Protein AF-A0A7S2JUV1-F1 (afdb_monomer_lite)

Radius of gyration: 41.67 Å; chains: 1; bounding box: 90×85×123 Å

Sequence (237 aa):
MTKPSSMDVDGTDSSMECPTTTFDSLPYIDYQDADYEAYALSLIEQEMNSSMSEPPKTTTAAKSHEGLLTALKSDDSLLVNAPLLRSRYMELAKLKRAGKEVPPHKPRISVPIVEPSSSDDREAWSVALAAAKAQLEGQRSRLLNLEVQQSLDADHWKSYNQGLDGNLGVLRDDLKEQRMVVDRINARRKDAQEAAVPKLQNLTRKYDALIDKRHRIASATRALEREVKRLRTTKSD

Secondary structure (DSSP, 8-state):
--------------------------TTTS---HHHHHHHHHHHHHHHHHHTTS-----GGGTT-TTGGGGG--HHHHTTT-HHHHHHHHHHHHHHHTTPPPPP---TT-------S-TT-HHHHHHHHHHHHHHHHHHHHHHHHHHHHHHHHHHHHHHHHHHHHHHHHHHHHHHHHHHHHHHHHHHHHHHHHHHHHHHHHHHHHHHHHHHHHHHHHHHHHHHHHHHHHHHHHHT--

Foldseek 3Di:
DDDDDDDPPPPPPPPPPPPPPDDDDQVLPDDDDPVVVVVVVVVVVVVCVVCVVDDPPPDVVVVVPVVVCVVVPPPLNVCPVPVPVNVVVVVVVVCVVVVHDDPPPDPPDPLDQQDQPDPPDPVSVVVNVVSVVVVVVVVVVVVVVVVVCVVPVVVVVVVVVVVVVVVVVVVVVVVVVVVVVVVVVVVVSNVVSVVCVVVVVVVVVVVVVVVVVVVVVVVVVVVVVVVVVVVVVVVVD

InterPro domains:
  IPR008409 Pre-mRNA-splicing factor SPF27 [PF05700] (22-235)
  IPR008409 Pre-mRNA-splicing factor SPF27 [PTHR13296] (22-234)

pLDDT: mean 79.54, std 19.0, range [32.12, 97.94]

Organism: NCBI:txid163516

Structure (mmCIF, N/CA/C/O backbone):
data_AF-A0A7S2JUV1-F1
#
_entry.id   AF-A0A7S2JUV1-F1
#
loop_
_atom_site.group_PDB
_atom_site.id
_atom_site.type_symbol
_atom_site.label_atom_id
_atom_site.label_alt_id
_atom_site.label_comp_id
_atom_site.label_asym_id
_atom_site.label_entity_id
_atom_site.label_seq_id
_atom_site.pdbx_PDB_ins_code
_atom_site.Cartn_x
_atom_site.Cartn_y
_atom_site.Cartn_z
_atom_site.occupancy
_atom_site.B_iso_or_equiv
_atom_site.auth_seq_id
_atom_site.auth_comp_id
_atom_site.auth_asym_id
_atom_site.auth_atom_id
_atom_site.pdbx_PDB_model_num
ATOM 1 N N . MET A 1 1 ? -6.617 -67.403 22.320 1.00 37.25 1 MET A N 1
ATOM 2 C CA . MET A 1 1 ? -5.176 -67.069 22.360 1.00 37.25 1 MET A CA 1
ATOM 3 C C . MET A 1 1 ? -4.922 -66.171 21.155 1.00 37.25 1 MET A C 1
ATOM 5 O O . MET A 1 1 ? -5.210 -66.619 20.063 1.00 37.25 1 MET A O 1
ATOM 9 N N . THR A 1 2 ? -4.551 -64.896 21.228 1.00 41.16 2 THR A N 1
ATOM 10 C CA . THR A 1 2 ? -4.080 -64.056 22.336 1.00 41.16 2 THR A CA 1
ATOM 11 C C . THR A 1 2 ? -4.207 -62.602 21.847 1.00 41.16 2 THR A C 1
ATOM 13 O O . THR A 1 2 ? -3.805 -62.307 20.725 1.00 41.16 2 THR A O 1
ATOM 16 N N . LYS A 1 3 ? -4.784 -61.705 22.657 1.00 48.16 3 LYS A N 1
ATOM 17 C CA . LYS A 1 3 ? -4.629 -60.245 22.500 1.00 48.16 3 LYS A CA 1
ATOM 18 C C . LYS A 1 3 ? -3.146 -59.872 22.666 1.00 48.16 3 LYS A C 1
ATOM 20 O O . LYS A 1 3 ? -2.496 -60.471 23.520 1.00 48.16 3 LYS A O 1
ATOM 25 N N . PRO A 1 4 ? -2.673 -58.803 22.017 1.00 42.75 4 PRO A N 1
ATOM 26 C CA . PRO A 1 4 ? -1.677 -57.911 22.606 1.00 42.75 4 PRO A CA 1
ATOM 27 C C . PRO A 1 4 ? -2.349 -56.544 22.824 1.00 42.75 4 PRO A C 1
ATOM 29 O O . PRO A 1 4 ? -2.835 -55.924 21.888 1.00 42.75 4 PRO A O 1
ATOM 32 N N . SER A 1 5 ? -2.730 -56.216 24.055 1.00 37.38 5 SER A N 1
ATOM 33 C CA . SER A 1 5 ? -1.907 -55.653 25.137 1.00 37.38 5 SER A CA 1
ATOM 34 C C . SER A 1 5 ? -1.782 -54.140 25.004 1.00 37.38 5 SER A C 1
ATOM 36 O O . SER A 1 5 ? -1.106 -53.631 24.117 1.00 37.38 5 SER A O 1
ATOM 38 N N . SER A 1 6 ? -2.466 -53.479 25.938 1.00 41.84 6 SER A N 1
ATOM 39 C CA . SER A 1 6 ? -2.343 -52.072 26.299 1.00 41.84 6 SER A CA 1
ATOM 40 C C . SER A 1 6 ? -0.876 -51.696 26.469 1.00 41.84 6 SER A C 1
ATOM 42 O O . SER A 1 6 ? -0.146 -52.384 27.186 1.00 41.84 6 SER A O 1
ATOM 44 N N . MET A 1 7 ? -0.466 -50.603 25.841 1.00 35.69 7 MET A N 1
ATOM 45 C CA . MET A 1 7 ? 0.592 -49.750 26.361 1.00 35.69 7 MET A CA 1
ATOM 46 C C . MET A 1 7 ? 0.012 -48.346 26.377 1.00 35.69 7 MET A C 1
ATOM 48 O O . MET A 1 7 ? 0.045 -47.617 25.388 1.00 35.69 7 MET A O 1
ATOM 52 N N . ASP A 1 8 ? -0.596 -48.041 27.516 1.00 38.44 8 ASP A N 1
ATOM 53 C CA . ASP A 1 8 ? -0.852 -46.693 27.980 1.00 38.44 8 ASP A CA 1
ATOM 54 C C . ASP A 1 8 ? 0.478 -45.933 27.957 1.00 38.44 8 ASP A C 1
ATOM 56 O O . ASP A 1 8 ? 1.367 -46.173 28.774 1.00 38.44 8 ASP A O 1
ATOM 60 N N . VAL A 1 9 ? 0.639 -45.046 26.977 1.00 39.75 9 VAL A N 1
ATOM 61 C CA . VAL A 1 9 ? 1.644 -43.986 27.036 1.00 39.75 9 VAL A CA 1
ATOM 62 C C . VAL A 1 9 ? 0.915 -42.771 27.582 1.00 39.75 9 VAL A C 1
ATOM 64 O O . VAL A 1 9 ? 0.556 -41.849 26.855 1.00 39.75 9 VAL A O 1
ATOM 67 N N . ASP A 1 10 ? 0.652 -42.827 28.886 1.00 35.66 10 ASP A N 1
ATOM 68 C CA . ASP A 1 10 ? 0.343 -41.657 29.699 1.00 35.66 10 ASP A CA 1
ATOM 69 C C . ASP A 1 10 ? 1.642 -40.854 29.837 1.00 35.66 10 ASP A C 1
ATOM 71 O O . ASP A 1 10 ? 2.391 -40.932 30.808 1.00 35.66 10 ASP A O 1
ATOM 75 N N . GLY A 1 11 ? 1.992 -40.192 28.741 1.00 33.94 11 GLY A N 1
ATOM 76 C CA . GLY A 1 11 ? 2.962 -39.123 28.705 1.00 33.94 11 GLY A CA 1
ATOM 77 C C . GLY A 1 11 ? 2.156 -37.855 28.567 1.00 33.94 11 GLY A C 1
ATOM 78 O O . GLY A 1 11 ? 1.935 -37.389 27.453 1.00 33.94 11 GLY A O 1
ATOM 79 N N . THR A 1 12 ? 1.684 -37.324 29.694 1.00 38.78 12 THR A N 1
ATOM 80 C CA . THR A 1 12 ? 1.324 -35.916 29.806 1.00 38.78 12 THR A CA 1
ATOM 81 C C . THR A 1 12 ? 2.558 -35.112 29.419 1.00 38.78 12 THR A C 1
ATOM 83 O O . THR A 1 12 ? 3.397 -34.782 30.261 1.00 38.78 12 THR A O 1
ATOM 86 N N . ASP A 1 13 ? 2.700 -34.852 28.122 1.00 32.12 13 ASP A N 1
ATOM 87 C CA . ASP A 1 13 ? 3.516 -33.767 27.628 1.00 32.12 13 ASP A CA 1
ATOM 88 C C . ASP A 1 13 ? 2.835 -32.516 28.168 1.00 32.12 13 ASP A C 1
ATOM 90 O O . ASP A 1 13 ? 1.854 -32.005 27.629 1.00 32.12 13 ASP A O 1
ATOM 94 N N . SER A 1 14 ? 3.309 -32.094 29.338 1.00 38.62 14 SER A N 1
ATOM 95 C CA . SER A 1 14 ? 3.109 -30.767 29.890 1.00 38.62 14 SER A CA 1
ATOM 96 C C . SER A 1 14 ? 3.836 -29.785 28.968 1.00 38.62 14 SER A C 1
ATOM 98 O O . SER A 1 14 ? 4.768 -29.089 29.378 1.00 38.62 14 SER A O 1
ATOM 100 N N . SER A 1 15 ? 3.430 -29.748 27.698 1.00 39.12 15 SER A N 1
ATOM 101 C CA . SER A 1 15 ? 3.758 -28.689 26.775 1.00 39.12 15 SER A CA 1
ATOM 102 C C . SER A 1 15 ? 3.160 -27.442 27.392 1.00 39.12 15 SER A C 1
ATOM 104 O O . SER A 1 15 ? 1.941 -27.342 27.520 1.00 39.12 15 SER A O 1
ATOM 106 N N . MET A 1 16 ? 4.041 -26.559 27.858 1.00 40.53 16 MET A N 1
ATOM 107 C CA . MET A 1 16 ? 3.724 -25.241 28.383 1.00 40.53 16 MET A CA 1
ATOM 108 C C . MET A 1 16 ? 2.535 -24.643 27.631 1.00 40.53 16 MET A C 1
ATOM 110 O O . MET A 1 16 ? 2.683 -24.167 26.503 1.00 40.53 16 MET A O 1
ATOM 114 N N . GLU A 1 17 ? 1.362 -24.650 28.258 1.00 42.69 17 GLU A N 1
ATOM 115 C CA . GLU A 1 17 ? 0.306 -23.731 27.882 1.00 42.69 17 GLU A CA 1
ATOM 116 C C . GLU A 1 17 ? 0.884 -22.344 28.157 1.00 42.69 17 GLU A C 1
ATOM 118 O O . GLU A 1 17 ? 0.926 -21.878 29.295 1.00 42.69 17 GLU A O 1
ATOM 123 N N . CYS A 1 18 ? 1.412 -21.694 27.115 1.00 39.56 18 CYS A N 1
ATOM 124 C CA . CYS A 1 18 ? 1.533 -20.248 27.138 1.00 39.56 18 CYS A CA 1
ATOM 125 C C . CYS A 1 18 ? 0.131 -19.755 27.495 1.00 39.56 18 CYS A C 1
ATOM 127 O O . CYS A 1 18 ? -0.786 -20.041 26.718 1.00 39.56 18 CYS A O 1
ATOM 129 N N . PRO A 1 19 ? -0.074 -19.082 28.643 1.00 51.12 19 PRO A N 1
ATOM 130 C CA . PRO A 1 19 ? -1.381 -18.543 28.958 1.00 51.12 19 PRO A CA 1
ATOM 131 C C . PRO A 1 19 ? -1.769 -17.684 27.763 1.00 51.12 19 PRO A C 1
ATOM 133 O O . PRO A 1 19 ? -1.061 -16.736 27.415 1.00 51.12 19 PRO A O 1
ATOM 136 N N . THR A 1 20 ? -2.830 -18.076 27.059 1.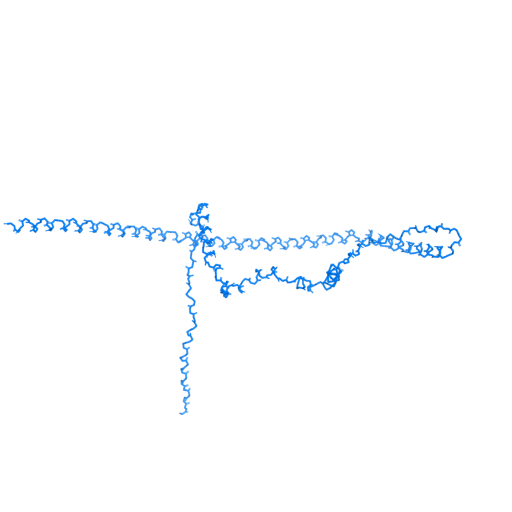00 52.50 20 THR A N 1
ATOM 137 C CA . THR A 1 20 ? -3.339 -17.315 25.925 1.00 52.50 20 THR A CA 1
ATOM 138 C C . THR A 1 20 ? -4.005 -16.084 26.510 1.00 52.50 20 THR A C 1
ATOM 140 O O . THR A 1 20 ? -5.223 -16.039 26.694 1.00 52.50 20 THR A O 1
ATOM 143 N N . THR A 1 21 ? -3.186 -15.109 26.896 1.00 66.88 21 THR A N 1
ATOM 144 C CA . THR A 1 21 ? -3.641 -13.809 27.354 1.00 66.88 21 THR A CA 1
ATOM 145 C C . THR A 1 21 ? -4.441 -13.221 26.206 1.00 66.88 21 THR A C 1
ATOM 147 O O . THR A 1 21 ? -3.899 -12.855 25.164 1.00 66.88 21 THR A O 1
ATOM 150 N N . THR A 1 22 ? -5.761 -13.248 26.358 1.00 74.31 22 THR A N 1
ATOM 151 C CA . THR A 1 22 ? -6.679 -12.728 25.354 1.00 74.31 22 THR A CA 1
ATOM 152 C C . THR A 1 22 ? -6.642 -11.217 25.492 1.00 74.31 22 THR A C 1
ATOM 154 O O . THR A 1 22 ? -7.248 -10.655 26.399 1.00 74.31 22 THR A O 1
ATOM 157 N N . PHE A 1 23 ? -5.852 -10.576 24.639 1.00 77.56 23 PHE A N 1
ATOM 158 C CA . PHE A 1 23 ? -5.834 -9.128 24.512 1.00 77.56 23 PHE A CA 1
ATOM 159 C C . PHE A 1 23 ? -6.991 -8.727 23.597 1.00 77.56 23 PHE A C 1
ATOM 161 O O . PHE A 1 23 ? -6.985 -9.068 22.415 1.00 77.56 23 PHE A O 1
ATOM 168 N N . ASP A 1 24 ? -7.990 -8.051 24.158 1.00 82.56 24 ASP A N 1
ATOM 169 C CA . ASP A 1 24 ? -9.112 -7.488 23.408 1.00 82.56 24 ASP A CA 1
ATOM 170 C C . ASP A 1 24 ? -9.018 -5.961 23.439 1.00 82.56 24 ASP A C 1
ATOM 172 O O . ASP A 1 24 ? -8.776 -5.363 24.489 1.00 82.56 24 ASP A O 1
ATOM 176 N N . SER A 1 25 ? -9.182 -5.339 22.279 1.00 85.62 25 SER A N 1
ATOM 177 C CA . SER A 1 25 ? -9.310 -3.894 22.117 1.00 85.62 25 SER A CA 1
ATOM 178 C C . SER A 1 25 ? -10.328 -3.632 21.013 1.00 85.62 25 SER A C 1
ATOM 180 O O . SER A 1 25 ? -10.379 -4.363 20.015 1.00 85.62 25 SER A O 1
ATOM 182 N N . LEU A 1 26 ? -11.165 -2.601 21.174 1.00 89.81 26 LEU A N 1
ATOM 183 C CA . LEU A 1 26 ? -12.317 -2.364 20.303 1.00 89.81 26 LEU A CA 1
ATOM 184 C C . LEU A 1 26 ? -12.197 -1.020 19.560 1.00 89.81 26 LEU A C 1
ATOM 186 O O . LEU A 1 26 ? -12.954 -0.094 19.846 1.00 89.81 26 LEU A O 1
ATOM 190 N N . PRO A 1 27 ? -11.309 -0.895 18.548 1.00 90.00 27 PRO A N 1
ATOM 191 C CA . PRO A 1 27 ? -11.047 0.375 17.868 1.00 90.00 27 PRO A CA 1
ATOM 192 C C . PRO A 1 27 ? -12.262 1.116 17.297 1.00 90.00 27 PRO A C 1
ATOM 194 O O . PRO A 1 27 ? -12.199 2.334 17.171 1.00 90.00 27 PRO A O 1
ATOM 197 N N . TYR A 1 28 ? -13.336 0.417 16.905 1.00 90.38 28 TYR A N 1
ATOM 198 C CA . TYR A 1 28 ? -14.529 1.057 16.334 1.00 90.38 28 TYR A CA 1
ATOM 199 C C . TYR A 1 28 ? -15.517 1.565 17.397 1.00 90.38 28 TYR A C 1
ATOM 201 O O . TYR A 1 28 ? -16.454 2.280 17.046 1.00 90.38 28 TYR A O 1
ATOM 209 N N . ILE A 1 29 ? -15.342 1.180 18.665 1.00 89.25 29 ILE A N 1
ATOM 210 C CA . ILE A 1 29 ? -16.231 1.539 19.783 1.00 89.25 29 ILE A CA 1
ATOM 211 C C . ILE A 1 29 ? -15.513 2.441 20.782 1.00 89.25 29 ILE A C 1
ATOM 213 O O . ILE A 1 29 ? -16.118 3.385 21.291 1.00 89.25 29 ILE A O 1
ATOM 217 N N . ASP A 1 30 ? -14.257 2.118 21.089 1.00 88.94 30 ASP A N 1
ATOM 218 C CA . ASP A 1 30 ? -13.468 2.814 22.093 1.00 88.94 30 ASP A CA 1
ATOM 219 C C . ASP A 1 30 ? -13.260 4.274 21.680 1.00 88.94 30 ASP A C 1
ATOM 221 O O . ASP A 1 30 ? -12.946 4.592 20.530 1.00 88.94 30 ASP A O 1
ATOM 225 N N . TYR A 1 31 ? -13.454 5.176 22.637 1.00 82.50 31 TYR A N 1
ATOM 226 C CA . TYR A 1 31 ? -13.278 6.604 22.428 1.00 82.50 31 TYR A CA 1
ATOM 227 C C . TYR A 1 31 ? -11.782 6.937 22.399 1.00 82.50 31 TYR A C 1
ATOM 229 O O . TYR A 1 31 ? -11.070 6.707 23.375 1.00 82.50 31 TYR A O 1
ATOM 237 N N . GLN A 1 32 ? -11.300 7.440 21.263 1.00 79.31 32 GLN A N 1
ATOM 238 C CA . GLN A 1 32 ? -9.889 7.761 21.045 1.00 79.31 32 GLN A CA 1
ATOM 239 C C . GLN A 1 32 ? -9.677 9.275 21.163 1.00 79.31 32 GLN A C 1
ATOM 241 O O . GLN A 1 32 ? -9.777 9.992 20.168 1.00 79.31 32 GLN A O 1
ATOM 246 N N . ASP A 1 33 ? -9.388 9.765 22.372 1.00 84.31 33 ASP A N 1
ATOM 247 C CA . ASP A 1 33 ? -8.819 11.110 22.535 1.00 84.31 33 ASP A CA 1
ATOM 248 C C . ASP A 1 33 ? -7.305 11.078 22.318 1.00 84.31 33 ASP A C 1
ATOM 250 O O . ASP A 1 33 ? -6.617 10.161 22.774 1.00 84.31 33 ASP A O 1
ATOM 254 N N . ALA A 1 34 ? -6.771 12.137 21.707 1.00 82.31 34 ALA A N 1
ATOM 255 C CA . ALA A 1 34 ? -5.333 12.302 21.489 1.00 82.31 34 ALA A CA 1
ATOM 256 C C . ALA A 1 34 ? -4.519 12.299 22.802 1.00 82.31 34 ALA A C 1
ATOM 258 O O . ALA A 1 34 ? -3.380 11.829 22.831 1.00 82.31 34 ALA A O 1
ATOM 259 N N . ASP A 1 35 ? -5.111 12.767 23.904 1.00 89.56 35 ASP A N 1
ATOM 260 C CA . ASP A 1 35 ? -4.448 12.826 25.211 1.00 89.56 35 ASP A CA 1
ATOM 261 C C . ASP A 1 35 ? -4.191 11.423 25.796 1.00 89.56 35 ASP A C 1
ATOM 263 O O . ASP A 1 35 ? -3.166 11.199 26.447 1.00 89.56 35 ASP A O 1
ATOM 267 N N . TYR A 1 36 ? -5.077 10.451 25.531 1.00 88.69 36 TYR A N 1
ATOM 268 C CA . TYR A 1 36 ? -4.894 9.067 25.984 1.00 88.69 36 TYR A CA 1
ATOM 269 C C . TYR A 1 36 ? -3.762 8.362 25.242 1.00 88.69 36 TYR A C 1
ATOM 271 O O . TYR A 1 36 ? -3.039 7.576 25.853 1.00 88.69 36 TYR A O 1
ATOM 279 N N . GLU A 1 37 ? -3.579 8.654 23.953 1.00 89.31 37 GLU A N 1
ATOM 280 C CA . GLU A 1 37 ? -2.477 8.098 23.167 1.00 89.31 37 GLU A CA 1
ATOM 281 C C . GLU A 1 37 ? -1.129 8.602 23.692 1.00 89.31 37 GLU A C 1
ATOM 283 O O . GLU A 1 37 ? -0.245 7.798 23.983 1.00 89.31 37 GLU A O 1
ATOM 288 N N . ALA A 1 38 ? -0.989 9.915 23.903 1.00 91.00 38 ALA A N 1
ATOM 289 C CA . ALA A 1 38 ? 0.234 10.502 24.449 1.00 91.00 38 ALA A CA 1
ATOM 290 C C . ALA A 1 38 ? 0.563 9.950 25.847 1.00 91.00 38 ALA A C 1
ATOM 292 O O . ALA A 1 38 ? 1.712 9.605 26.135 1.00 91.00 38 ALA A O 1
ATOM 293 N N . TYR A 1 39 ? -0.454 9.811 26.702 1.00 93.75 39 TYR A N 1
ATOM 294 C CA . TYR A 1 39 ? -0.299 9.189 28.012 1.00 93.75 39 TYR A CA 1
ATOM 295 C C . TYR A 1 39 ? 0.149 7.725 27.896 1.00 93.75 39 TYR A C 1
ATOM 297 O O . TYR A 1 39 ? 1.151 7.347 28.505 1.00 93.75 39 TYR A O 1
ATOM 305 N N . ALA A 1 40 ? -0.524 6.918 27.070 1.00 92.12 40 ALA A N 1
ATOM 306 C CA . ALA A 1 40 ? -0.168 5.517 26.850 1.00 92.12 40 ALA A CA 1
ATOM 307 C C . ALA A 1 40 ? 1.266 5.367 26.316 1.00 92.12 40 ALA A C 1
ATOM 309 O O . ALA A 1 40 ? 2.013 4.523 26.809 1.00 92.12 40 ALA A O 1
ATOM 310 N N . LEU A 1 41 ? 1.681 6.223 25.377 1.00 92.12 41 LEU A N 1
ATOM 311 C CA . LEU A 1 41 ? 3.049 6.254 24.857 1.00 92.12 41 LEU A CA 1
ATOM 312 C C . LEU A 1 41 ? 4.077 6.558 25.954 1.00 92.12 41 LEU A C 1
ATOM 314 O O . LEU A 1 41 ? 5.099 5.879 26.010 1.00 92.12 41 LEU A O 1
ATOM 318 N N . SER A 1 42 ? 3.797 7.498 26.865 1.00 94.44 42 SER A N 1
ATOM 319 C CA . SER A 1 42 ? 4.700 7.792 27.991 1.00 94.44 42 SER A CA 1
ATOM 320 C C . SER A 1 42 ? 4.865 6.609 28.956 1.00 94.44 42 SER A C 1
ATOM 322 O O . SER A 1 42 ? 5.969 6.350 29.436 1.00 94.44 42 SER A O 1
ATOM 324 N N . LEU A 1 43 ? 3.795 5.838 29.196 1.00 93.62 43 LEU A N 1
ATOM 325 C CA . LEU A 1 43 ? 3.853 4.628 30.024 1.00 93.62 43 LEU A CA 1
ATOM 326 C C . LEU A 1 43 ? 4.657 3.528 29.330 1.00 93.62 43 LEU A C 1
ATOM 328 O O . LEU A 1 43 ? 5.486 2.882 29.966 1.00 93.62 43 LEU A O 1
ATOM 332 N N . ILE A 1 44 ? 4.450 3.343 28.022 1.00 91.81 44 ILE A N 1
ATOM 333 C CA . ILE A 1 44 ? 5.234 2.401 27.216 1.00 91.81 44 ILE A CA 1
ATOM 334 C C . ILE A 1 44 ? 6.712 2.797 27.245 1.00 91.81 44 ILE A C 1
ATOM 336 O O . ILE A 1 44 ? 7.560 1.931 27.413 1.00 91.81 44 ILE A O 1
ATOM 340 N N . GLU A 1 45 ? 7.040 4.084 27.132 1.00 91.81 45 GLU A N 1
ATOM 341 C CA . GLU A 1 45 ? 8.418 4.572 27.228 1.00 91.81 45 GLU A CA 1
ATOM 342 C C . GLU A 1 45 ? 9.034 4.302 28.605 1.00 91.81 45 GLU A C 1
ATOM 344 O O . GLU A 1 45 ? 10.170 3.835 28.685 1.00 91.81 45 GLU A O 1
ATOM 349 N N . GLN A 1 46 ? 8.292 4.524 29.690 1.00 92.88 46 GLN A N 1
ATOM 350 C CA . GLN A 1 46 ? 8.753 4.197 31.039 1.00 92.88 46 GLN A CA 1
ATOM 351 C C . GLN A 1 46 ? 9.010 2.691 31.206 1.00 92.88 46 GLN A C 1
ATOM 353 O O . GLN A 1 46 ? 10.033 2.304 31.781 1.00 92.88 46 GLN A O 1
ATOM 358 N N . GLU A 1 47 ? 8.121 1.841 30.688 1.00 88.81 47 GLU A N 1
ATOM 359 C CA . GLU A 1 47 ? 8.296 0.383 30.696 1.00 88.81 47 GLU A CA 1
ATOM 360 C C . GLU A 1 47 ? 9.461 -0.055 29.802 1.00 88.81 47 GLU A C 1
ATOM 362 O O . GLU A 1 47 ? 10.262 -0.903 30.198 1.00 88.81 47 GLU A O 1
ATOM 367 N N . MET A 1 48 ? 9.636 0.558 28.627 1.00 84.81 48 MET A N 1
ATOM 368 C CA . MET A 1 48 ? 10.807 0.342 27.774 1.00 84.81 48 MET A CA 1
ATOM 369 C C . MET A 1 48 ? 12.086 0.725 28.524 1.00 84.81 48 MET A C 1
ATOM 371 O O . MET A 1 48 ? 12.995 -0.087 28.620 1.00 84.81 48 MET A O 1
ATOM 375 N N . ASN A 1 49 ? 12.150 1.897 29.150 1.00 86.75 49 ASN A N 1
ATOM 376 C CA . ASN A 1 49 ? 13.324 2.338 29.909 1.00 86.75 49 ASN A CA 1
ATOM 377 C C . ASN A 1 49 ? 13.616 1.445 31.125 1.00 86.75 49 ASN A C 1
ATOM 379 O O . ASN A 1 49 ? 14.779 1.194 31.440 1.00 86.75 49 ASN A O 1
ATOM 383 N N . SER A 1 50 ? 12.574 0.925 31.778 1.00 85.94 50 SER A N 1
ATOM 384 C CA . SER A 1 50 ? 12.710 -0.014 32.899 1.00 85.94 50 SER A CA 1
ATOM 385 C C . SER A 1 50 ? 13.165 -1.405 32.434 1.00 85.94 50 SER A C 1
ATOM 387 O O . SER A 1 50 ? 13.950 -2.060 33.120 1.00 85.94 50 SER A O 1
ATOM 389 N N . SER A 1 51 ? 12.725 -1.845 31.251 1.00 74.31 51 SER A N 1
ATOM 390 C CA . SER A 1 51 ? 13.055 -3.155 30.671 1.00 74.31 51 SER A CA 1
ATOM 391 C C . SER A 1 51 ? 14.361 -3.180 29.868 1.00 74.31 51 SER A C 1
ATOM 393 O O . SER A 1 51 ? 14.958 -4.244 29.748 1.00 74.31 51 SER A O 1
ATOM 395 N N . MET A 1 52 ? 14.870 -2.035 29.395 1.00 59.09 52 MET A N 1
ATOM 396 C CA . MET A 1 52 ? 16.152 -1.909 28.672 1.00 59.09 52 MET A CA 1
ATOM 397 C C . MET A 1 52 ? 17.389 -2.233 29.527 1.00 59.09 52 MET A C 1
ATOM 399 O O . MET A 1 52 ? 18.486 -2.368 28.985 1.00 59.09 52 MET A O 1
ATOM 403 N N . SER A 1 53 ? 17.240 -2.393 30.850 1.00 58.75 53 SER A N 1
ATOM 404 C CA . SER A 1 53 ? 18.303 -2.957 31.696 1.00 58.75 53 SER A CA 1
ATOM 405 C C . SER A 1 53 ? 18.482 -4.469 31.492 1.00 58.75 53 SER A C 1
ATOM 407 O O . SER A 1 53 ? 19.534 -5.002 31.851 1.00 58.75 53 SER A O 1
ATOM 409 N N . GLU A 1 54 ? 17.495 -5.169 30.927 1.00 55.50 54 GLU A N 1
ATOM 410 C CA . GLU A 1 54 ? 17.636 -6.553 30.485 1.00 55.50 54 GLU A CA 1
ATOM 411 C C . GLU A 1 54 ? 17.819 -6.575 28.955 1.00 55.50 54 GLU A C 1
ATOM 413 O O . GLU A 1 54 ? 17.063 -5.921 28.234 1.00 55.50 54 GLU A O 1
ATOM 418 N N . PRO A 1 55 ? 18.799 -7.325 28.409 1.00 53.88 55 PRO A N 1
ATOM 419 C CA . PRO A 1 55 ? 18.867 -7.533 26.965 1.00 53.88 55 PRO A CA 1
ATOM 420 C C . PRO A 1 55 ? 17.530 -8.118 26.499 1.00 53.88 55 PRO A C 1
ATOM 422 O O . PRO A 1 55 ? 16.944 -8.903 27.254 1.00 53.88 55 PRO A O 1
ATOM 425 N N . PRO A 1 56 ? 17.039 -7.782 25.287 1.00 55.69 56 PRO A N 1
ATOM 426 C CA . PRO A 1 56 ? 15.743 -8.252 24.827 1.00 55.69 56 PRO A CA 1
ATOM 427 C C . PRO A 1 56 ? 15.730 -9.771 24.936 1.00 55.69 56 PRO A C 1
ATOM 429 O O . PRO A 1 56 ? 16.418 -10.469 24.183 1.00 55.69 56 PRO A O 1
ATOM 432 N N . LYS A 1 57 ? 14.973 -10.286 25.915 1.00 51.81 57 LYS A N 1
ATOM 433 C CA . LYS A 1 57 ? 14.632 -11.699 25.988 1.00 51.81 57 LYS A CA 1
ATOM 434 C C . LYS A 1 57 ? 13.940 -11.941 24.668 1.00 51.81 57 LYS A C 1
ATOM 436 O O . LYS A 1 57 ? 12.852 -11.424 24.429 1.00 51.81 57 LYS A O 1
ATOM 441 N N . THR A 1 58 ? 14.646 -12.620 23.776 1.00 45.09 58 THR A N 1
ATOM 442 C CA . THR A 1 58 ? 14.157 -13.037 22.474 1.00 45.09 58 THR A CA 1
ATOM 443 C C . THR A 1 58 ? 13.044 -14.034 22.739 1.00 45.09 58 THR A C 1
ATOM 445 O O . THR A 1 58 ? 13.209 -15.247 22.664 1.00 45.09 58 THR A O 1
ATOM 448 N N . THR A 1 59 ? 11.879 -13.503 23.098 1.00 46.91 59 THR A N 1
ATOM 449 C CA . THR A 1 59 ? 10.631 -14.204 22.930 1.00 46.91 59 THR A CA 1
ATOM 450 C C . THR A 1 59 ? 10.596 -14.603 21.463 1.00 46.91 59 THR A C 1
ATOM 452 O O . THR A 1 59 ? 11.025 -13.882 20.555 1.00 46.91 59 THR A O 1
ATOM 455 N N . THR A 1 60 ? 10.135 -15.815 21.232 1.00 50.47 60 THR A N 1
ATOM 456 C CA . THR A 1 60 ? 9.975 -16.464 19.931 1.00 50.47 60 THR A CA 1
ATOM 457 C C . THR A 1 60 ? 9.242 -15.606 18.879 1.00 50.47 60 THR A C 1
ATOM 459 O O . THR A 1 60 ? 9.296 -15.933 17.698 1.00 50.47 60 THR A O 1
ATOM 462 N N . ALA A 1 61 ? 8.650 -14.470 19.267 1.00 45.81 61 ALA A N 1
ATOM 463 C CA . ALA A 1 61 ? 8.032 -13.455 18.417 1.00 45.81 61 ALA A CA 1
ATOM 464 C C . ALA A 1 61 ? 9.011 -12.633 17.546 1.00 45.81 61 ALA A C 1
ATOM 466 O O . ALA A 1 61 ? 8.643 -12.190 16.461 1.00 45.81 61 ALA A O 1
ATOM 467 N N . ALA A 1 62 ? 10.282 -12.468 17.934 1.00 45.19 62 ALA A N 1
ATOM 468 C CA . ALA A 1 62 ? 11.264 -11.818 17.048 1.00 45.19 62 ALA A CA 1
ATOM 469 C C . ALA A 1 62 ? 11.592 -12.675 15.803 1.00 45.19 62 ALA A C 1
ATOM 471 O O . ALA A 1 62 ? 12.078 -12.159 14.800 1.00 45.19 62 ALA A O 1
ATOM 472 N N . LYS A 1 63 ? 11.291 -13.982 15.851 1.00 48.34 63 LYS A N 1
ATOM 473 C CA . LYS A 1 63 ? 11.382 -14.894 14.701 1.00 48.34 63 LYS A CA 1
ATOM 474 C C . LYS A 1 63 ? 10.116 -14.897 13.840 1.00 48.34 63 LYS A C 1
ATOM 476 O O . LYS A 1 63 ? 10.198 -15.269 12.679 1.00 48.34 63 LYS A O 1
ATOM 481 N N . SER A 1 64 ? 8.956 -14.495 14.369 1.00 50.25 64 SER A N 1
ATOM 482 C CA . SER A 1 64 ? 7.690 -14.557 13.622 1.00 50.25 64 SER A CA 1
ATOM 483 C C . SER A 1 64 ? 7.502 -13.402 12.636 1.00 50.25 64 SER A C 1
ATOM 485 O O . SER A 1 64 ? 6.705 -13.516 11.711 1.00 50.25 64 SER A O 1
ATOM 487 N N . HIS A 1 65 ? 8.260 -12.313 12.780 1.00 48.88 65 HIS A N 1
ATOM 488 C CA . HIS A 1 65 ? 8.313 -11.231 11.797 1.00 48.88 65 HIS A CA 1
ATOM 489 C C . HIS A 1 65 ? 9.652 -11.232 11.049 1.00 48.88 65 HIS A C 1
ATOM 491 O O . HIS A 1 65 ? 10.428 -10.281 11.122 1.00 48.88 65 HIS A O 1
ATOM 497 N N . GLU A 1 66 ? 9.897 -12.278 10.254 1.00 50.75 66 GLU A N 1
ATOM 498 C CA . GLU A 1 66 ? 11.018 -12.340 9.295 1.00 50.75 66 GLU A CA 1
ATOM 499 C C . GLU A 1 66 ? 11.080 -11.113 8.352 1.00 50.75 66 GLU A C 1
ATOM 501 O O . GLU A 1 66 ? 12.134 -10.776 7.805 1.00 50.75 66 GLU A O 1
ATOM 506 N N . GLY A 1 67 ? 9.967 -10.384 8.201 1.00 51.91 67 GLY A N 1
ATOM 507 C CA . GLY A 1 67 ? 9.889 -9.135 7.442 1.00 51.91 67 GLY A CA 1
ATOM 508 C C . GLY A 1 67 ? 10.726 -7.984 8.015 1.00 51.91 67 GLY A C 1
ATOM 509 O O . GLY A 1 67 ? 11.306 -7.228 7.240 1.00 51.91 67 GLY A O 1
ATOM 510 N N . LEU A 1 68 ? 10.874 -7.874 9.341 1.00 52.53 68 LEU A N 1
ATOM 511 C CA . LEU A 1 68 ? 11.660 -6.792 9.959 1.00 52.53 68 LEU A CA 1
ATOM 512 C C . LEU A 1 68 ? 13.174 -7.036 9.852 1.00 52.53 68 LEU A C 1
ATOM 514 O O . LEU A 1 68 ? 13.954 -6.091 9.766 1.00 52.53 68 LEU A O 1
ATOM 518 N N . LEU A 1 69 ? 13.593 -8.302 9.752 1.00 51.00 69 LEU A N 1
ATOM 519 C CA . LEU A 1 69 ? 14.992 -8.687 9.529 1.00 51.00 69 LEU A CA 1
ATOM 520 C C . LEU A 1 69 ? 15.452 -8.496 8.074 1.00 51.00 69 LEU A C 1
ATOM 522 O O . LEU A 1 69 ? 16.649 -8.553 7.791 1.00 51.00 69 LEU A O 1
ATOM 526 N N . THR A 1 70 ? 14.535 -8.223 7.140 1.00 49.12 70 THR A N 1
ATOM 527 C CA . THR A 1 70 ? 14.883 -7.988 5.728 1.00 49.12 70 THR A CA 1
ATOM 528 C C . THR A 1 70 ? 15.676 -6.689 5.529 1.00 49.12 70 THR A C 1
ATOM 530 O O . THR A 1 70 ? 16.458 -6.604 4.587 1.00 49.12 70 THR A O 1
ATOM 533 N N . ALA A 1 71 ? 15.586 -5.730 6.458 1.00 48.59 71 ALA A N 1
ATOM 534 C CA . ALA A 1 71 ? 16.406 -4.514 6.447 1.00 48.59 71 ALA A CA 1
ATOM 535 C C . ALA A 1 71 ? 17.899 -4.758 6.771 1.00 48.59 71 ALA A C 1
ATOM 537 O O . ALA A 1 71 ? 18.721 -3.871 6.569 1.00 48.59 71 ALA A O 1
ATOM 538 N N . LEU A 1 72 ? 18.257 -5.957 7.251 1.00 49.31 72 LEU A N 1
ATOM 539 C CA . LEU A 1 72 ? 19.620 -6.355 7.635 1.00 49.31 72 LEU A CA 1
ATOM 540 C C . LEU A 1 72 ? 20.222 -7.425 6.715 1.00 49.31 72 LEU A C 1
ATOM 542 O O . LEU A 1 72 ? 21.264 -8.010 7.016 1.00 49.31 72 LEU A O 1
ATOM 546 N N . LYS A 1 73 ? 19.581 -7.692 5.578 1.00 55.66 73 LYS A N 1
ATOM 547 C CA . LYS A 1 73 ? 20.173 -8.507 4.523 1.00 55.66 73 LYS A CA 1
ATOM 548 C C . LYS A 1 73 ? 21.372 -7.745 3.957 1.00 55.66 73 LYS A C 1
ATOM 550 O O . LYS A 1 73 ? 21.216 -6.663 3.404 1.00 55.66 73 LYS A O 1
ATOM 555 N N . SER A 1 74 ? 22.576 -8.290 4.142 1.00 60.59 74 SER A N 1
ATOM 556 C CA . SER A 1 74 ? 23.812 -7.720 3.600 1.00 60.59 74 SER A CA 1
ATOM 557 C C . SER A 1 74 ? 23.661 -7.466 2.098 1.00 60.59 74 SER A C 1
ATOM 559 O O . SER A 1 74 ? 23.023 -8.266 1.410 1.00 60.59 74 SER A O 1
ATOM 561 N N . ASP A 1 75 ? 24.265 -6.393 1.574 1.00 59.62 75 ASP A N 1
ATOM 562 C CA . ASP A 1 75 ? 24.201 -6.011 0.148 1.00 59.62 75 ASP A CA 1
ATOM 563 C C . ASP A 1 75 ? 24.464 -7.187 -0.814 1.00 59.62 75 ASP A C 1
ATOM 565 O O . ASP A 1 75 ? 23.952 -7.236 -1.930 1.00 59.62 75 ASP A O 1
ATOM 569 N N . ASP A 1 76 ? 25.243 -8.172 -0.363 1.00 61.62 76 ASP A N 1
ATOM 570 C CA . ASP A 1 76 ? 25.587 -9.372 -1.119 1.00 61.62 76 ASP A CA 1
ATOM 571 C C . ASP A 1 76 ? 24.389 -10.310 -1.373 1.00 61.62 76 ASP A C 1
ATOM 573 O O . ASP A 1 76 ? 24.331 -11.002 -2.390 1.00 61.62 76 ASP A O 1
ATOM 577 N N . SER A 1 77 ? 23.396 -10.295 -0.480 1.00 65.94 77 SER A N 1
ATOM 578 C CA . SER A 1 77 ? 22.147 -11.057 -0.607 1.00 65.94 77 SER A CA 1
ATOM 579 C C . SER A 1 77 ? 21.080 -10.354 -1.459 1.00 65.94 77 SER A C 1
ATOM 581 O O . SER A 1 77 ? 20.203 -11.021 -2.005 1.00 65.94 77 SER A O 1
ATOM 583 N N . LEU A 1 78 ? 21.177 -9.031 -1.646 1.00 64.19 78 LEU A N 1
ATOM 584 C CA . LEU A 1 78 ? 20.276 -8.257 -2.516 1.00 64.19 78 LEU A CA 1
ATOM 585 C C . LEU A 1 78 ? 20.609 -8.425 -4.006 1.00 64.19 78 LEU A C 1
ATOM 587 O O . LEU A 1 78 ? 19.737 -8.297 -4.862 1.00 64.19 78 LEU A O 1
ATOM 591 N N . LEU A 1 79 ? 21.866 -8.748 -4.327 1.00 71.62 79 LEU A N 1
ATOM 592 C CA . LEU A 1 79 ? 22.369 -8.831 -5.703 1.00 71.62 79 LEU A CA 1
ATOM 593 C C . LEU A 1 79 ? 22.435 -10.267 -6.252 1.00 71.62 79 LEU A C 1
ATOM 595 O O . LEU A 1 79 ? 23.026 -10.500 -7.308 1.00 71.62 79 LEU A O 1
ATOM 599 N N . VAL A 1 80 ? 21.821 -11.237 -5.565 1.00 74.38 80 VAL A N 1
ATOM 600 C CA . VAL A 1 80 ? 21.827 -12.662 -5.958 1.00 74.38 80 VAL A CA 1
ATOM 601 C C . VAL A 1 80 ? 21.246 -12.865 -7.360 1.00 74.38 80 VAL A C 1
ATOM 603 O O . VAL A 1 80 ? 21.803 -13.622 -8.151 1.00 74.38 80 VAL A O 1
ATOM 606 N N . ASN A 1 81 ? 20.190 -12.124 -7.704 1.00 78.56 81 ASN A N 1
ATOM 607 C CA . ASN A 1 81 ? 19.490 -12.257 -8.985 1.00 78.56 81 ASN A CA 1
ATOM 608 C C . ASN A 1 81 ? 20.140 -11.465 -10.136 1.00 78.56 81 ASN A C 1
ATOM 610 O O . ASN A 1 81 ? 19.657 -11.513 -11.263 1.00 78.56 81 ASN A O 1
ATOM 614 N N . ALA A 1 82 ? 21.229 -10.733 -9.878 1.00 81.19 82 ALA A N 1
ATOM 615 C CA . ALA A 1 82 ? 21.892 -9.889 -10.869 1.00 81.19 82 ALA A CA 1
ATOM 616 C C . ALA A 1 82 ? 23.419 -10.088 -10.816 1.00 81.19 82 ALA A C 1
ATOM 618 O O . ALA A 1 82 ? 24.141 -9.213 -10.332 1.00 81.19 82 ALA A O 1
ATOM 619 N N . PRO A 1 83 ? 23.948 -11.215 -11.331 1.00 82.94 83 PRO A N 1
ATOM 620 C CA . PRO A 1 83 ? 25.357 -11.586 -11.171 1.00 82.94 83 PRO A CA 1
ATOM 621 C C . PRO A 1 83 ? 26.328 -10.566 -11.785 1.00 82.94 83 PRO A C 1
ATOM 623 O O . PRO A 1 83 ? 27.394 -10.321 -11.222 1.00 82.94 83 PRO A O 1
ATOM 626 N N . LEU A 1 84 ? 25.945 -9.921 -12.894 1.00 83.31 84 LEU A N 1
ATOM 627 C CA . LEU A 1 84 ? 26.736 -8.862 -13.535 1.00 83.31 84 LEU A CA 1
ATOM 628 C C . LEU A 1 84 ? 26.748 -7.561 -12.722 1.00 83.31 84 LEU A C 1
ATOM 630 O O . LEU A 1 84 ? 27.769 -6.882 -12.647 1.00 83.31 84 LEU A O 1
ATOM 634 N N . LEU A 1 85 ? 25.620 -7.211 -12.098 1.00 82.06 85 LEU A N 1
ATOM 635 C CA . LEU A 1 85 ? 25.540 -6.044 -11.221 1.00 82.06 85 LEU A CA 1
ATOM 636 C C . LEU A 1 85 ? 26.316 -6.298 -9.926 1.00 82.06 85 LEU A C 1
ATOM 638 O O . LEU A 1 85 ? 27.039 -5.421 -9.462 1.00 82.06 85 LEU A O 1
ATOM 642 N N . ARG A 1 86 ? 26.227 -7.522 -9.393 1.00 83.69 86 ARG A N 1
ATOM 643 C CA . ARG A 1 86 ? 26.982 -7.990 -8.230 1.00 83.69 86 ARG A CA 1
ATOM 644 C C . ARG A 1 86 ? 28.482 -7.893 -8.456 1.00 83.69 86 ARG A C 1
ATOM 646 O O . ARG A 1 86 ? 29.174 -7.294 -7.636 1.00 83.69 86 ARG A O 1
ATOM 653 N N . SER A 1 87 ? 28.988 -8.444 -9.560 1.00 83.62 87 SER A N 1
ATOM 654 C CA . SER A 1 87 ? 30.421 -8.401 -9.864 1.00 83.62 87 SER A CA 1
ATOM 655 C C . SER A 1 87 ? 30.916 -6.962 -9.997 1.00 83.62 87 SER A C 1
ATOM 657 O O . SER A 1 87 ? 31.906 -6.597 -9.363 1.00 83.62 87 SER A O 1
ATOM 659 N N . ARG A 1 88 ? 30.173 -6.105 -10.712 1.00 82.00 88 ARG A N 1
ATOM 660 C CA . ARG A 1 88 ? 30.514 -4.684 -10.843 1.00 82.00 88 ARG A CA 1
ATOM 661 C C . ARG A 1 88 ? 30.477 -3.934 -9.520 1.00 82.00 88 ARG A C 1
ATOM 663 O O . ARG A 1 88 ? 31.400 -3.178 -9.231 1.00 82.00 88 ARG A O 1
ATOM 670 N N . TYR A 1 89 ? 29.445 -4.144 -8.710 1.00 83.62 89 TYR A N 1
ATOM 671 C CA . TYR A 1 89 ? 29.339 -3.544 -7.383 1.00 83.62 89 TYR A CA 1
ATOM 672 C C . TYR A 1 89 ? 30.511 -3.963 -6.494 1.00 83.62 89 TYR A C 1
ATOM 674 O O . TYR A 1 89 ? 31.142 -3.114 -5.869 1.00 83.62 89 TYR A O 1
ATOM 682 N N . MET A 1 90 ? 30.871 -5.249 -6.496 1.00 83.75 90 MET A N 1
ATOM 683 C CA . MET A 1 90 ? 32.026 -5.751 -5.751 1.00 83.75 90 MET A CA 1
ATOM 684 C C . MET A 1 90 ? 33.344 -5.133 -6.221 1.00 83.75 90 MET A C 1
ATOM 686 O O . MET A 1 90 ? 34.179 -4.783 -5.388 1.00 83.75 90 MET A O 1
ATOM 690 N N . GLU A 1 91 ? 33.549 -4.987 -7.530 1.00 83.62 91 GLU A N 1
ATOM 691 C CA . GLU A 1 91 ? 34.723 -4.303 -8.083 1.00 83.62 91 GLU A CA 1
ATOM 692 C C . GLU A 1 91 ? 34.798 -2.846 -7.609 1.00 83.62 91 GLU A C 1
ATOM 694 O O . GLU A 1 91 ? 35.843 -2.406 -7.126 1.00 83.62 91 GLU A O 1
ATOM 699 N N . LEU A 1 92 ? 33.683 -2.115 -7.668 1.00 81.00 92 LEU A N 1
ATOM 700 C CA . LEU A 1 92 ? 33.602 -0.729 -7.203 1.00 81.00 92 LEU A CA 1
ATOM 701 C C . LEU A 1 92 ? 33.817 -0.611 -5.689 1.00 81.00 92 LEU A C 1
ATOM 703 O O . LEU A 1 92 ? 34.555 0.262 -5.235 1.00 81.00 92 LEU A O 1
ATOM 707 N N . ALA A 1 93 ? 33.232 -1.514 -4.902 1.00 81.69 93 ALA A N 1
ATOM 708 C CA . ALA A 1 93 ? 33.407 -1.561 -3.455 1.00 81.69 93 ALA A CA 1
ATOM 709 C C . ALA A 1 93 ? 34.869 -1.841 -3.071 1.00 81.69 93 ALA A C 1
ATOM 711 O O . ALA A 1 93 ? 35.392 -1.214 -2.149 1.00 81.69 93 ALA A O 1
ATOM 712 N N . LYS A 1 94 ? 35.559 -2.731 -3.800 1.00 83.19 94 LYS A N 1
ATOM 713 C CA . LYS A 1 94 ? 36.999 -2.986 -3.627 1.00 83.19 94 LYS A CA 1
ATOM 714 C C . LYS A 1 94 ? 37.836 -1.748 -3.953 1.00 83.19 94 LYS A C 1
ATOM 716 O O . LYS A 1 94 ? 38.723 -1.411 -3.175 1.00 83.19 94 LYS A O 1
ATOM 721 N N . LEU A 1 95 ? 37.539 -1.054 -5.055 1.00 81.75 95 LEU A N 1
ATOM 722 C CA . LEU A 1 95 ? 38.235 0.180 -5.445 1.00 81.75 95 LEU A CA 1
ATOM 723 C C . LEU A 1 95 ? 38.053 1.293 -4.406 1.00 81.75 95 LEU A C 1
ATOM 725 O O . LEU A 1 95 ? 39.036 1.905 -3.993 1.00 81.75 95 LEU A O 1
ATOM 729 N N . LYS A 1 96 ? 36.823 1.477 -3.908 1.00 79.00 96 LYS A N 1
ATOM 730 C CA . LYS A 1 96 ? 36.499 2.450 -2.857 1.00 79.00 96 LYS A CA 1
ATOM 731 C C . LYS A 1 96 ? 37.214 2.137 -1.540 1.00 79.00 96 LYS A C 1
ATOM 733 O O . LYS A 1 96 ? 37.774 3.038 -0.927 1.00 79.00 96 LYS A O 1
ATOM 738 N N . ARG A 1 97 ? 37.250 0.863 -1.122 1.00 82.19 97 ARG A N 1
ATOM 739 C CA . ARG A 1 97 ? 38.015 0.415 0.063 1.00 82.19 97 ARG A CA 1
ATOM 740 C C . ARG A 1 97 ? 39.519 0.629 -0.101 1.00 82.19 97 ARG A C 1
ATOM 742 O O . ARG A 1 97 ? 40.193 0.942 0.870 1.00 82.19 97 ARG A O 1
ATOM 749 N N . ALA A 1 98 ? 40.029 0.480 -1.320 1.00 84.50 98 ALA A N 1
ATOM 750 C CA . ALA A 1 98 ? 41.421 0.748 -1.660 1.00 84.50 98 ALA A CA 1
ATOM 751 C C . ALA A 1 98 ? 41.734 2.249 -1.844 1.00 84.50 98 ALA A C 1
ATOM 753 O O . ALA A 1 98 ? 42.853 2.576 -2.233 1.00 84.50 98 ALA A O 1
ATOM 754 N N . GLY A 1 99 ? 40.766 3.150 -1.619 1.00 80.25 99 GLY A N 1
ATOM 755 C CA . GLY A 1 99 ? 40.941 4.598 -1.767 1.00 80.25 99 GLY A CA 1
ATOM 756 C C . GLY A 1 99 ? 41.197 5.063 -3.204 1.00 80.25 99 GLY A C 1
ATOM 757 O O . GLY A 1 99 ? 41.666 6.179 -3.405 1.00 80.25 99 GLY A O 1
ATOM 758 N N . LYS A 1 100 ? 40.927 4.219 -4.209 1.00 78.81 100 LYS A N 1
ATOM 759 C CA . LYS A 1 100 ? 41.109 4.557 -5.626 1.00 78.81 100 LYS A CA 1
ATOM 760 C C . LYS A 1 100 ? 39.834 5.180 -6.181 1.00 78.81 100 LYS A C 1
ATOM 762 O O . LYS A 1 100 ? 38.737 4.675 -5.934 1.00 78.81 100 LYS A O 1
ATOM 767 N N . GLU A 1 101 ? 39.986 6.243 -6.966 1.00 74.31 101 GLU A N 1
ATOM 768 C CA . GLU A 1 101 ? 38.871 6.846 -7.692 1.00 74.31 101 GLU A CA 1
ATOM 769 C C . GLU A 1 101 ? 38.246 5.827 -8.652 1.00 74.31 101 GLU A C 1
ATOM 771 O O . GLU A 1 101 ? 38.933 5.083 -9.360 1.00 74.31 101 GLU A O 1
ATOM 776 N N . VAL A 1 102 ? 36.915 5.771 -8.654 1.00 71.62 102 VAL A N 1
ATOM 777 C CA . VAL A 1 102 ? 36.161 4.962 -9.611 1.00 71.62 102 VAL A CA 1
ATOM 778 C C . VAL A 1 102 ? 36.369 5.569 -11.000 1.00 71.62 102 VAL A C 1
ATOM 780 O O . VAL A 1 102 ? 36.126 6.767 -11.154 1.00 71.62 102 VAL A O 1
ATOM 783 N N . PRO A 1 103 ? 36.782 4.789 -12.021 1.00 66.50 103 PRO A N 1
ATOM 784 C CA . PRO A 1 103 ? 36.944 5.322 -13.366 1.00 66.50 103 PRO A CA 1
ATOM 785 C C . PRO A 1 103 ? 35.644 5.995 -13.825 1.00 66.50 103 PRO A C 1
ATOM 787 O O . PRO A 1 103 ? 34.588 5.354 -13.743 1.00 66.50 103 PRO A O 1
ATOM 790 N N . PRO A 1 104 ? 35.685 7.250 -14.312 1.00 64.75 104 PRO A N 1
ATOM 791 C CA . PRO A 1 104 ? 34.492 7.909 -14.814 1.00 64.75 104 PRO A CA 1
ATOM 792 C C . PRO A 1 104 ? 33.897 7.068 -15.943 1.00 64.75 104 PRO A C 1
ATOM 794 O O . PRO A 1 104 ? 34.623 6.509 -16.774 1.00 64.75 104 PRO A O 1
ATOM 797 N N . HIS A 1 105 ? 32.568 6.957 -15.960 1.00 62.31 105 HIS A N 1
ATOM 798 C CA . HIS A 1 105 ? 31.843 6.302 -17.039 1.00 62.31 105 HIS A CA 1
ATOM 799 C C . HIS A 1 105 ? 32.219 6.992 -18.356 1.00 62.31 105 HIS A C 1
ATOM 801 O O . HIS A 1 105 ? 31.761 8.099 -18.631 1.00 62.31 105 HIS A O 1
ATOM 807 N N . LYS A 1 106 ? 33.079 6.361 -19.164 1.00 60.66 106 LYS A N 1
ATOM 808 C CA . LYS A 1 106 ? 33.478 6.907 -20.463 1.00 60.66 106 LYS A CA 1
ATOM 809 C C . LYS A 1 106 ? 32.223 6.966 -21.341 1.00 60.66 106 LYS A C 1
ATOM 811 O O . LYS A 1 106 ? 31.659 5.904 -21.620 1.00 60.66 106 LYS A O 1
ATOM 816 N N . PRO A 1 107 ? 31.739 8.154 -21.748 1.00 54.34 107 PRO A N 1
ATOM 817 C CA . PRO A 1 107 ? 30.613 8.225 -22.660 1.00 54.34 107 PRO A CA 1
ATOM 818 C C . PRO A 1 107 ? 30.973 7.504 -23.960 1.00 54.34 107 PRO A C 1
ATOM 820 O O . PRO A 1 107 ? 32.118 7.490 -24.416 1.00 54.34 107 PRO A O 1
ATOM 823 N N . ARG A 1 108 ? 29.964 6.832 -24.501 1.00 56.81 108 ARG A N 1
ATOM 824 C CA . ARG A 1 108 ? 30.012 5.952 -25.664 1.00 56.81 108 ARG A CA 1
ATOM 825 C C . ARG A 1 108 ? 30.680 6.669 -26.848 1.00 56.81 108 ARG A C 1
ATOM 827 O O . ARG A 1 108 ? 30.081 7.554 -27.437 1.00 56.81 108 ARG A O 1
ATOM 834 N N . ILE A 1 109 ? 31.905 6.255 -27.177 1.00 59.75 109 ILE A N 1
ATOM 835 C CA . ILE A 1 109 ? 32.587 6.471 -28.465 1.00 59.75 109 ILE A CA 1
ATOM 836 C C . ILE A 1 109 ? 32.504 7.925 -28.971 1.00 59.75 109 ILE A C 1
ATOM 838 O O . ILE A 1 109 ? 31.917 8.210 -30.009 1.00 59.75 109 ILE A O 1
ATOM 842 N N . SER A 1 110 ? 33.154 8.855 -28.279 1.00 58.50 110 SER A N 1
ATOM 843 C CA . SER A 1 110 ? 33.733 10.013 -28.962 1.00 58.50 110 SER A CA 1
ATOM 844 C C . SER A 1 110 ? 35.205 9.691 -29.187 1.00 58.50 110 SER A C 1
ATOM 846 O O . SER A 1 110 ? 36.037 9.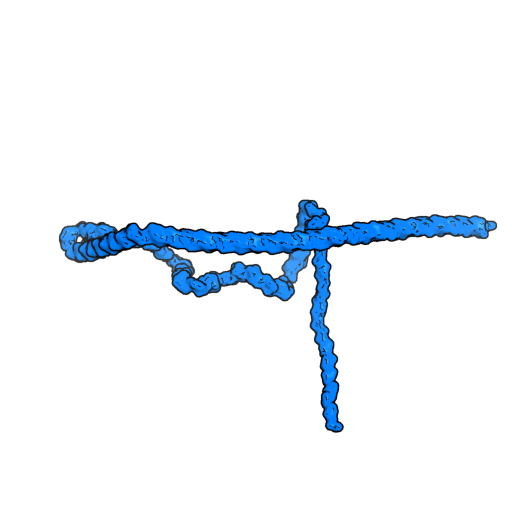995 -28.335 1.00 58.50 110 SER A O 1
ATOM 848 N N . VAL A 1 111 ? 35.534 8.985 -30.274 1.00 64.25 111 VAL A N 1
ATOM 849 C CA . VAL A 1 111 ? 36.931 8.959 -30.734 1.00 64.25 111 VAL A CA 1
ATOM 850 C C . VAL A 1 111 ? 37.220 10.400 -31.161 1.00 64.25 111 VAL A C 1
ATOM 852 O O . VAL A 1 111 ? 36.560 10.865 -32.094 1.00 64.25 111 VAL A O 1
ATOM 855 N N . PRO A 1 112 ? 38.070 11.155 -30.441 1.00 62.88 112 PRO A N 1
ATOM 856 C CA . PRO A 1 112 ? 38.371 12.520 -30.837 1.00 62.88 112 PRO A CA 1
ATOM 857 C C . PRO A 1 112 ? 39.017 12.485 -32.222 1.00 62.88 112 PRO A C 1
ATOM 859 O O . PRO A 1 112 ? 39.790 11.574 -32.524 1.00 62.88 112 PRO A O 1
ATOM 862 N N . ILE A 1 113 ? 38.691 13.465 -33.062 1.00 63.06 113 ILE A N 1
ATOM 863 C CA . ILE A 1 113 ? 39.423 13.684 -34.308 1.00 63.06 113 ILE A CA 1
ATOM 864 C C . ILE A 1 113 ? 40.837 14.081 -33.880 1.00 63.06 113 ILE A C 1
ATOM 866 O O . ILE A 1 113 ? 41.040 15.153 -33.315 1.00 63.06 113 ILE A O 1
ATOM 870 N N . VAL A 1 114 ? 41.791 13.166 -34.046 1.00 65.06 114 VAL A N 1
ATOM 871 C CA . VAL A 1 114 ? 43.199 13.428 -33.750 1.00 65.06 114 VAL A CA 1
ATOM 872 C C . VAL A 1 114 ? 43.797 14.053 -35.001 1.00 65.06 114 VAL A C 1
ATOM 874 O O . VAL A 1 114 ? 44.090 13.348 -35.965 1.00 65.06 114 VAL A O 1
ATOM 877 N N . GLU A 1 115 ? 43.946 15.374 -35.003 1.00 69.12 115 GLU A N 1
ATOM 878 C CA . GLU A 1 115 ? 44.830 16.034 -35.960 1.00 69.12 115 GLU A CA 1
ATOM 879 C C . GLU A 1 115 ? 46.286 15.765 -35.539 1.00 69.12 115 GLU A C 1
ATOM 881 O O . GLU A 1 115 ? 46.602 15.836 -34.346 1.00 69.12 115 GLU A O 1
ATOM 886 N N . PRO A 1 116 ? 47.181 15.400 -36.469 1.00 69.25 116 PRO A N 1
ATOM 887 C CA . PRO A 1 116 ? 48.580 15.170 -36.138 1.00 69.25 116 PRO A CA 1
ATOM 888 C C . PRO A 1 116 ? 49.232 16.490 -35.716 1.00 69.25 116 PRO A C 1
ATOM 890 O O . PRO A 1 116 ? 49.134 17.498 -36.411 1.00 69.25 116 PRO A O 1
ATOM 893 N N . SER A 1 117 ? 49.924 16.480 -34.577 1.00 68.50 117 SER A N 1
ATOM 894 C CA . SER A 1 117 ? 50.573 17.662 -33.993 1.00 68.50 117 SER A CA 1
ATOM 895 C C . SER A 1 117 ? 51.734 18.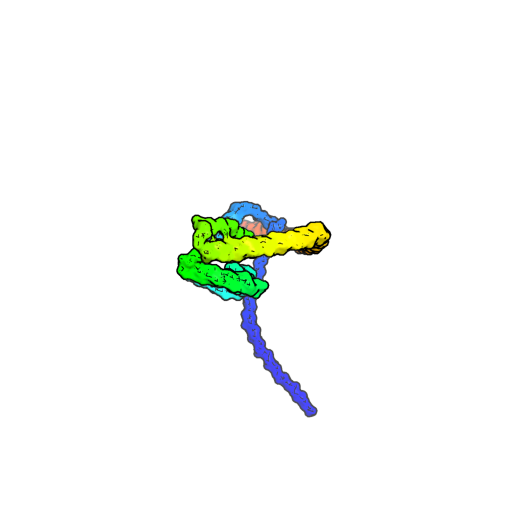217 -34.828 1.00 68.50 117 SER A C 1
ATOM 897 O O . SER A 1 117 ? 52.126 19.365 -34.636 1.00 68.50 117 SER A O 1
ATOM 899 N N . SER A 1 118 ? 52.295 17.412 -35.734 1.00 69.56 118 SER A N 1
ATOM 900 C CA . SER A 1 118 ? 53.402 17.774 -36.620 1.00 69.56 118 SER A CA 1
ATOM 901 C C . SER A 1 118 ? 53.298 17.003 -37.936 1.00 69.56 118 SER A C 1
ATOM 903 O O . SER A 1 118 ? 52.927 15.829 -37.951 1.00 69.56 118 SER A O 1
ATOM 905 N N . SER A 1 119 ? 53.652 17.650 -39.049 1.00 68.56 119 SER A N 1
ATOM 906 C CA . SER A 1 119 ? 53.618 17.033 -40.381 1.00 68.56 119 SER A CA 1
ATOM 907 C C . SER A 1 119 ? 54.656 15.915 -40.554 1.00 68.56 119 SER A C 1
ATOM 909 O O . SER A 1 119 ? 54.442 15.033 -41.384 1.00 68.56 119 SER A O 1
ATOM 911 N N . ASP A 1 120 ? 55.735 15.915 -39.765 1.00 75.06 120 ASP A N 1
ATOM 912 C CA . ASP A 1 120 ? 56.873 14.996 -39.932 1.00 75.06 120 ASP A CA 1
ATOM 913 C C . ASP A 1 120 ? 56.781 13.715 -39.075 1.00 75.06 120 ASP A C 1
ATOM 915 O O . ASP A 1 120 ? 57.524 12.753 -39.297 1.00 75.06 120 ASP A O 1
ATOM 919 N N . ASP A 1 121 ? 55.830 13.640 -38.137 1.00 81.69 121 ASP A N 1
ATOM 920 C CA . ASP A 1 121 ? 55.713 12.521 -37.195 1.00 81.69 121 ASP A CA 1
ATOM 921 C C . ASP A 1 121 ? 54.915 11.348 -37.785 1.00 81.69 121 ASP A C 1
ATOM 923 O O . ASP A 1 121 ? 53.691 11.251 -37.660 1.00 81.69 121 ASP A O 1
ATOM 927 N N . ARG A 1 122 ? 55.618 10.395 -38.409 1.00 82.50 122 ARG A N 1
ATOM 928 C CA . ARG A 1 122 ? 55.008 9.202 -39.036 1.00 82.50 122 ARG A CA 1
ATOM 929 C C . ARG A 1 122 ? 54.129 8.384 -38.077 1.00 82.50 122 ARG A C 1
ATOM 931 O O . ARG A 1 122 ? 53.094 7.859 -38.491 1.00 82.50 122 ARG A O 1
ATOM 938 N N . GLU A 1 123 ? 54.523 8.265 -36.812 1.00 83.44 123 GLU A N 1
ATOM 939 C CA . GLU A 1 123 ? 53.755 7.520 -35.806 1.00 83.44 123 GLU A CA 1
ATOM 940 C C . GLU A 1 123 ? 52.437 8.231 -35.467 1.00 83.44 123 GLU A C 1
ATOM 942 O O . GLU A 1 123 ? 51.384 7.584 -35.444 1.00 83.44 123 GLU A O 1
ATOM 947 N N . ALA A 1 124 ? 52.460 9.561 -35.327 1.00 80.06 124 ALA A N 1
ATOM 948 C CA . ALA A 1 124 ? 51.268 10.374 -35.081 1.00 80.06 124 ALA A CA 1
ATOM 949 C C . ALA A 1 124 ? 50.248 10.244 -36.224 1.00 80.06 124 ALA A C 1
ATOM 951 O O . ALA A 1 124 ? 49.057 10.055 -35.971 1.00 80.06 124 ALA A O 1
ATOM 952 N N . TRP A 1 125 ? 50.711 10.230 -37.478 1.00 82.00 125 TRP A N 1
ATOM 953 C CA . TRP A 1 125 ? 49.857 9.979 -38.644 1.00 82.00 125 TRP A CA 1
ATOM 954 C C . TRP A 1 125 ? 49.233 8.580 -38.648 1.00 82.00 125 TRP A C 1
ATOM 956 O O . TRP A 1 125 ? 48.075 8.424 -39.035 1.00 82.00 125 TRP A O 1
ATOM 966 N N . SER A 1 126 ? 49.964 7.553 -38.203 1.00 86.06 126 SER A N 1
ATOM 967 C CA . SER A 1 126 ? 49.432 6.184 -38.147 1.00 86.06 126 SER A CA 1
ATOM 968 C C . SER A 1 126 ? 48.323 6.033 -37.099 1.00 86.06 126 SER A C 1
ATOM 970 O O . SER A 1 126 ? 47.299 5.397 -37.365 1.00 86.06 126 SER A O 1
ATOM 972 N N . VAL A 1 127 ? 48.485 6.686 -35.943 1.00 84.38 127 VAL A N 1
ATOM 973 C CA . VAL A 1 127 ? 47.479 6.739 -34.875 1.00 84.38 127 VAL A CA 1
ATOM 974 C C . VAL A 1 127 ? 46.260 7.545 -35.326 1.00 84.38 127 VAL A C 1
ATOM 976 O O . VAL A 1 127 ? 45.134 7.075 -35.165 1.00 84.38 127 VAL A O 1
ATOM 979 N N . ALA A 1 128 ? 46.466 8.705 -35.957 1.00 82.88 128 ALA A N 1
ATOM 980 C CA . ALA A 1 128 ? 45.388 9.520 -36.517 1.00 82.88 128 ALA A CA 1
ATOM 981 C C . ALA A 1 128 ? 44.592 8.761 -37.595 1.00 82.88 128 ALA A C 1
ATOM 983 O O . ALA A 1 128 ? 43.361 8.772 -37.588 1.00 82.88 128 ALA A O 1
ATOM 984 N N . LEU A 1 129 ? 45.273 8.015 -38.473 1.00 86.12 129 LEU A N 1
ATOM 985 C CA . LEU A 1 129 ? 44.630 7.183 -39.491 1.00 86.12 129 LEU A CA 1
ATOM 986 C C . LEU A 1 129 ? 43.812 6.041 -38.873 1.00 86.12 129 LEU A C 1
ATOM 988 O O . LEU A 1 129 ? 42.700 5.760 -39.326 1.00 86.12 129 LEU A O 1
ATOM 992 N N . ALA A 1 130 ? 44.345 5.369 -37.850 1.00 85.50 130 ALA A N 1
ATOM 993 C CA . ALA A 1 130 ? 43.622 4.320 -37.137 1.00 85.50 130 ALA A CA 1
ATOM 994 C C . ALA A 1 130 ? 42.375 4.878 -36.428 1.00 85.50 130 ALA A C 1
ATOM 996 O O . ALA A 1 130 ? 41.303 4.274 -36.513 1.00 85.50 130 ALA A O 1
ATOM 997 N N . ALA A 1 131 ? 42.487 6.055 -35.805 1.00 83.81 131 ALA A N 1
ATOM 998 C CA . ALA A 1 131 ? 41.369 6.757 -35.182 1.00 83.81 131 ALA A CA 1
ATOM 999 C C . ALA A 1 131 ? 40.290 7.149 -36.209 1.00 83.81 131 ALA A C 1
ATOM 1001 O O . ALA A 1 131 ? 39.110 6.875 -35.990 1.00 83.81 131 ALA A O 1
ATOM 1002 N N . ALA A 1 132 ? 40.685 7.696 -37.363 1.00 85.00 132 ALA A N 1
ATOM 1003 C CA . ALA A 1 132 ? 39.765 8.056 -38.443 1.00 85.00 132 ALA A CA 1
ATOM 1004 C C . ALA A 1 132 ? 39.035 6.833 -39.029 1.00 85.00 132 ALA A C 1
ATOM 1006 O O . ALA A 1 132 ? 37.826 6.879 -39.257 1.00 85.00 132 ALA A O 1
ATOM 1007 N N . LYS A 1 133 ? 39.735 5.704 -39.217 1.00 88.69 133 LYS A N 1
ATOM 1008 C CA . LYS A 1 133 ? 39.116 4.435 -39.646 1.00 88.69 133 LYS A CA 1
ATOM 1009 C C . LYS A 1 133 ? 38.106 3.921 -38.622 1.00 88.69 133 LYS A C 1
ATOM 1011 O O . LYS A 1 133 ? 36.998 3.542 -38.995 1.00 88.69 133 LYS A O 1
ATOM 1016 N N . ALA A 1 134 ? 38.460 3.948 -37.338 1.00 86.56 134 ALA A N 1
ATOM 1017 C CA . ALA A 1 134 ? 37.547 3.564 -36.265 1.00 86.56 134 ALA A CA 1
ATOM 1018 C C . ALA A 1 134 ? 36.305 4.473 -36.222 1.00 86.56 134 ALA A C 1
ATOM 1020 O O . ALA A 1 134 ? 35.191 3.992 -36.012 1.00 86.56 134 ALA A O 1
ATOM 1021 N N . GLN A 1 135 ? 36.474 5.774 -36.474 1.00 84.62 135 GLN A N 1
ATOM 1022 C CA . GLN A 1 135 ? 35.366 6.721 -36.559 1.00 84.62 135 GLN A CA 1
ATOM 1023 C C . GLN A 1 135 ? 34.452 6.428 -37.754 1.00 84.62 135 GLN A C 1
ATOM 1025 O O . GLN A 1 135 ? 33.234 6.430 -37.584 1.00 84.62 135 GLN A O 1
ATOM 1030 N N . LEU A 1 136 ? 35.014 6.142 -38.932 1.00 88.75 136 LEU A N 1
ATOM 1031 C CA . LEU A 1 136 ? 34.243 5.800 -40.129 1.00 88.75 136 LEU A CA 1
ATOM 1032 C C . LEU A 1 136 ? 33.375 4.558 -39.901 1.00 88.75 136 LEU A C 1
ATOM 1034 O O . LEU A 1 136 ? 32.170 4.599 -40.146 1.00 88.75 136 LEU A O 1
ATOM 1038 N N . GLU A 1 137 ? 33.959 3.481 -39.372 1.00 90.06 137 GLU A N 1
ATOM 1039 C CA . GLU A 1 137 ? 33.209 2.256 -39.068 1.00 90.06 137 GLU A CA 1
ATOM 1040 C C . GLU A 1 137 ? 32.167 2.475 -37.960 1.00 90.06 137 GLU A C 1
ATOM 1042 O O . GLU A 1 137 ? 31.061 1.929 -38.016 1.00 90.06 137 GLU A O 1
ATOM 1047 N N . GLY A 1 138 ? 32.465 3.341 -36.986 1.00 88.19 138 GLY A N 1
ATOM 1048 C CA . GLY A 1 138 ? 31.505 3.767 -35.969 1.00 88.19 138 GLY A CA 1
ATOM 1049 C C . GLY A 1 138 ? 30.302 4.510 -36.559 1.00 88.19 138 GLY A C 1
ATOM 1050 O O . GLY A 1 138 ? 29.161 4.191 -36.221 1.00 88.19 138 GLY A O 1
ATOM 1051 N N . GLN A 1 139 ? 30.529 5.464 -37.472 1.00 89.25 139 GLN A N 1
ATOM 1052 C CA . GLN A 1 139 ? 29.444 6.178 -38.159 1.00 89.25 139 GLN A CA 1
ATOM 1053 C C . GLN A 1 139 ? 28.656 5.255 -39.088 1.00 89.25 139 GLN A C 1
ATOM 1055 O O . GLN A 1 139 ? 27.430 5.332 -39.118 1.00 89.25 139 GLN A O 1
ATOM 1060 N N . ARG A 1 140 ? 29.327 4.335 -39.786 1.00 93.75 140 ARG A N 1
ATOM 1061 C CA . ARG A 1 140 ? 28.671 3.320 -40.617 1.00 93.75 140 ARG A CA 1
ATOM 1062 C C . ARG A 1 140 ? 27.755 2.420 -39.788 1.00 93.75 140 ARG A C 1
ATOM 1064 O O . ARG A 1 140 ? 26.601 2.220 -40.149 1.00 93.75 140 ARG A O 1
ATOM 1071 N N . SER A 1 141 ? 28.242 1.930 -38.649 1.00 92.12 141 SER A N 1
ATOM 1072 C CA . SER A 1 141 ? 27.448 1.112 -37.723 1.00 92.12 141 SER A CA 1
ATOM 1073 C C . SER A 1 141 ? 26.265 1.893 -37.149 1.00 92.12 141 SER A C 1
ATOM 1075 O O . SER A 1 141 ? 25.169 1.355 -37.015 1.00 92.12 141 SER A O 1
ATOM 1077 N N . ARG A 1 142 ? 26.466 3.181 -36.837 1.00 91.06 142 ARG A N 1
ATOM 1078 C CA . ARG A 1 142 ? 25.393 4.076 -36.392 1.00 91.06 142 ARG A CA 1
ATOM 1079 C C . ARG A 1 142 ? 24.331 4.262 -37.472 1.00 91.06 142 ARG A C 1
ATOM 1081 O O . ARG A 1 142 ? 23.157 4.218 -37.133 1.00 91.06 142 ARG A O 1
ATOM 1088 N N . LEU A 1 143 ? 24.726 4.464 -38.727 1.00 94.62 143 LEU A N 1
ATOM 1089 C CA . LEU A 1 143 ? 23.796 4.619 -39.845 1.00 94.62 143 LEU A CA 1
ATOM 1090 C C . LEU A 1 143 ? 22.934 3.365 -40.015 1.00 94.62 143 LEU A C 1
ATOM 1092 O O . LEU A 1 143 ? 21.715 3.473 -40.010 1.00 94.62 143 LEU A O 1
ATOM 1096 N N . LEU A 1 144 ? 23.560 2.185 -40.046 1.00 94.88 144 LEU A N 1
ATOM 1097 C CA . LEU A 1 144 ? 22.840 0.910 -40.131 1.00 94.88 144 LEU A CA 1
ATOM 1098 C C . LEU A 1 144 ? 21.869 0.722 -38.960 1.00 94.88 144 LEU A C 1
ATOM 1100 O O . LEU A 1 144 ? 20.739 0.284 -39.153 1.00 94.88 144 LEU A O 1
ATOM 1104 N N . ASN A 1 145 ? 22.284 1.079 -37.742 1.00 93.25 145 ASN A N 1
ATOM 1105 C CA . ASN A 1 145 ? 21.389 1.027 -36.591 1.00 93.25 145 ASN A CA 1
ATOM 1106 C C . ASN A 1 145 ? 20.211 1.997 -36.767 1.00 93.25 145 ASN A C 1
ATOM 1108 O O . ASN A 1 145 ? 19.073 1.595 -36.588 1.00 93.25 145 ASN A O 1
ATOM 1112 N N . LEU A 1 146 ? 20.455 3.237 -37.201 1.00 93.75 146 LEU A N 1
ATOM 1113 C CA . LEU A 1 146 ? 19.392 4.217 -37.446 1.00 93.75 146 LEU A CA 1
ATOM 1114 C C . LEU A 1 146 ? 18.400 3.764 -38.527 1.00 93.75 146 LEU A C 1
ATOM 1116 O O . LEU A 1 146 ? 17.209 4.009 -38.375 1.00 93.75 146 LEU A O 1
ATOM 1120 N N . GLU A 1 147 ? 18.855 3.080 -39.576 1.00 94.56 147 GLU A N 1
ATOM 1121 C CA . GLU A 1 147 ? 17.978 2.501 -40.605 1.00 94.56 147 GLU A CA 1
ATOM 1122 C C . GLU A 1 147 ? 17.059 1.412 -40.023 1.00 94.56 147 GLU A C 1
ATOM 1124 O O . GLU A 1 147 ? 15.850 1.386 -40.281 1.00 94.56 147 GLU A O 1
ATOM 1129 N N . VAL A 1 148 ? 17.610 0.540 -39.173 1.00 94.12 148 VAL A N 1
ATOM 1130 C CA . VAL A 1 148 ? 16.830 -0.476 -38.450 1.00 94.12 148 VAL A CA 1
ATOM 1131 C C . VAL A 1 148 ? 15.854 0.187 -37.475 1.00 94.12 148 VAL A C 1
ATOM 1133 O O . VAL A 1 148 ? 14.673 -0.150 -37.461 1.00 94.12 148 VAL A O 1
ATOM 1136 N N . GLN A 1 149 ? 16.310 1.179 -36.712 1.00 93.62 149 GLN A N 1
ATOM 1137 C CA . GLN A 1 149 ? 15.478 1.906 -35.756 1.00 93.62 149 GLN A CA 1
ATOM 1138 C C . GLN A 1 149 ? 14.324 2.639 -36.441 1.00 93.62 149 GLN A C 1
ATOM 1140 O O . GLN A 1 149 ? 13.182 2.560 -35.998 1.00 93.62 149 GLN A O 1
ATOM 1145 N N . GLN A 1 150 ? 14.590 3.312 -37.560 1.00 93.69 150 GLN A N 1
ATOM 1146 C CA . GLN A 1 150 ? 13.568 4.036 -38.310 1.00 93.69 150 GLN A CA 1
ATOM 1147 C C . GLN A 1 150 ? 12.454 3.110 -38.817 1.00 93.69 150 GLN A C 1
ATOM 1149 O O . GLN A 1 150 ? 11.299 3.530 -38.877 1.00 93.69 150 GLN A O 1
ATOM 1154 N N . SER A 1 151 ? 12.789 1.867 -39.175 1.00 92.44 151 SER A N 1
ATOM 1155 C CA . SER A 1 151 ? 11.818 0.900 -39.697 1.00 92.44 151 SER A CA 1
ATOM 1156 C C . SER A 1 151 ? 11.079 0.118 -38.609 1.00 92.44 151 SER A C 1
ATOM 1158 O O . SER A 1 151 ? 9.909 -0.202 -38.801 1.00 92.44 151 SER A O 1
ATOM 1160 N N . LEU A 1 152 ? 11.724 -0.183 -37.477 1.00 92.81 152 LEU A N 1
ATOM 1161 C CA . LEU A 1 152 ? 11.188 -1.116 -36.481 1.00 92.81 152 LEU A CA 1
ATOM 1162 C C . LEU A 1 152 ? 10.803 -0.475 -35.145 1.00 92.81 152 LEU A C 1
ATOM 1164 O O . LEU A 1 152 ? 9.909 -1.000 -34.476 1.00 92.81 152 LEU A O 1
ATOM 1168 N N . ASP A 1 153 ? 11.430 0.626 -34.728 1.00 92.69 153 ASP A N 1
ATOM 1169 C CA . ASP A 1 153 ? 11.291 1.103 -33.346 1.00 92.69 153 ASP A CA 1
ATOM 1170 C C . ASP A 1 153 ? 9.863 1.560 -33.047 1.00 92.69 153 ASP A C 1
ATOM 1172 O O . ASP A 1 153 ? 9.336 1.252 -31.982 1.00 92.69 153 ASP A O 1
ATOM 1176 N N . ALA A 1 154 ? 9.199 2.257 -33.974 1.00 92.00 154 ALA A N 1
ATOM 1177 C CA . ALA A 1 154 ? 7.856 2.787 -33.731 1.00 92.00 154 ALA A CA 1
ATOM 1178 C C . ALA A 1 154 ? 6.845 1.685 -33.374 1.00 92.00 154 ALA A C 1
ATOM 1180 O O . ALA A 1 154 ? 6.034 1.860 -32.463 1.00 92.00 154 ALA A O 1
ATOM 1181 N N . ASP A 1 155 ? 6.907 0.544 -34.058 1.00 93.81 155 ASP A N 1
ATOM 1182 C CA . ASP A 1 155 ? 5.988 -0.568 -33.821 1.00 93.81 155 ASP A CA 1
ATOM 1183 C C . ASP A 1 155 ? 6.403 -1.404 -32.604 1.00 93.81 155 ASP A C 1
ATOM 1185 O O . ASP A 1 155 ? 5.538 -1.814 -31.826 1.00 93.81 155 ASP A O 1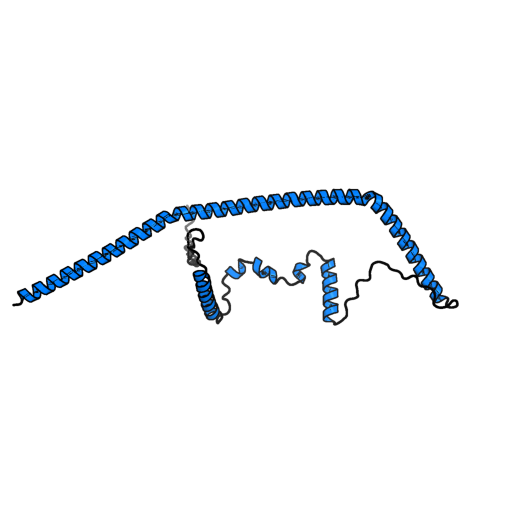
ATOM 1189 N N . HIS A 1 156 ? 7.709 -1.550 -32.348 1.00 95.00 156 HIS A N 1
ATOM 1190 C CA . HIS A 1 156 ? 8.203 -2.153 -31.105 1.00 95.00 156 HIS A CA 1
ATOM 1191 C C . HIS A 1 156 ? 7.784 -1.344 -29.874 1.00 95.00 156 HIS A C 1
ATOM 1193 O O . HIS A 1 156 ? 7.289 -1.924 -28.910 1.00 95.00 156 HIS A O 1
ATOM 1199 N N . TRP A 1 157 ? 7.914 -0.014 -29.903 1.00 94.81 157 TRP A N 1
ATOM 1200 C CA . TRP A 1 157 ? 7.499 0.852 -28.797 1.00 94.81 157 TRP A CA 1
ATOM 1201 C C . TRP A 1 157 ? 5.993 0.792 -28.559 1.00 94.81 157 TRP A C 1
ATOM 1203 O O . TRP A 1 157 ? 5.560 0.738 -27.410 1.00 94.81 157 TRP A O 1
ATOM 1213 N N . LYS A 1 158 ? 5.180 0.740 -29.621 1.00 96.06 158 LYS A N 1
ATOM 1214 C CA . LYS A 1 158 ? 3.729 0.547 -29.483 1.00 96.06 158 LYS A CA 1
ATOM 1215 C C . LYS A 1 158 ? 3.399 -0.800 -28.845 1.00 96.06 158 LYS A C 1
ATOM 1217 O O . LYS A 1 158 ? 2.625 -0.830 -27.894 1.00 96.06 158 LYS A O 1
ATOM 1222 N N . SER A 1 159 ? 3.994 -1.893 -29.327 1.00 96.19 159 SER A N 1
ATOM 1223 C CA . SER A 1 159 ? 3.776 -3.228 -28.756 1.00 96.19 159 SER A CA 1
ATOM 1224 C C . SER A 1 159 ? 4.245 -3.310 -27.303 1.00 96.19 159 SER A C 1
ATOM 1226 O O . SER A 1 159 ? 3.571 -3.919 -26.474 1.00 96.19 159 SER A O 1
ATOM 1228 N N . TYR A 1 160 ? 5.374 -2.679 -26.978 1.00 96.38 160 TYR A N 1
ATOM 1229 C CA . TYR A 1 160 ? 5.893 -2.612 -25.618 1.00 96.38 160 TYR A CA 1
ATOM 1230 C C . TYR A 1 160 ? 4.946 -1.840 -24.694 1.00 96.38 160 TYR A C 1
ATOM 1232 O O . TYR A 1 160 ? 4.599 -2.334 -23.623 1.00 96.38 160 TYR A O 1
ATOM 1240 N N . ASN A 1 161 ? 4.458 -0.677 -25.135 1.00 96.50 161 ASN A N 1
ATOM 1241 C CA . ASN A 1 161 ? 3.489 0.115 -24.378 1.00 96.50 161 ASN A CA 1
ATOM 1242 C C . ASN A 1 161 ? 2.170 -0.641 -24.171 1.00 96.50 161 ASN A C 1
ATOM 1244 O O . ASN A 1 161 ? 1.646 -0.636 -23.066 1.00 96.50 161 ASN A O 1
ATOM 1248 N N . GLN A 1 162 ? 1.678 -1.367 -25.179 1.00 96.81 162 GLN A N 1
ATOM 1249 C CA . GLN A 1 162 ? 0.500 -2.231 -25.027 1.00 96.81 162 GLN A CA 1
ATOM 1250 C C . GLN A 1 162 ? 0.723 -3.335 -23.984 1.00 96.81 162 GLN A C 1
ATOM 1252 O O . GLN A 1 162 ? -0.164 -3.613 -23.178 1.00 96.81 162 GLN A O 1
ATOM 1257 N N . GLY A 1 163 ? 1.915 -3.942 -23.959 1.00 96.69 163 GLY A N 1
ATOM 1258 C CA . GLY A 1 163 ? 2.290 -4.905 -22.922 1.00 96.69 163 GLY A CA 1
ATOM 1259 C C . GLY A 1 163 ? 2.324 -4.277 -21.525 1.00 96.69 163 GLY A C 1
ATOM 1260 O O . GLY A 1 163 ? 1.830 -4.872 -20.566 1.00 96.69 163 GLY A O 1
ATOM 1261 N N . LEU A 1 164 ? 2.854 -3.055 -21.405 1.00 96.69 164 LEU A N 1
ATOM 1262 C CA . LEU A 1 164 ? 2.848 -2.303 -20.149 1.00 96.69 164 LEU A CA 1
ATOM 1263 C C . LEU A 1 164 ? 1.430 -1.955 -19.689 1.00 96.69 164 LEU A C 1
ATOM 1265 O O . LEU A 1 164 ? 1.124 -2.146 -18.515 1.00 96.69 164 LEU A O 1
ATOM 1269 N N . ASP A 1 165 ? 0.561 -1.504 -20.590 1.00 96.88 165 ASP A N 1
ATOM 1270 C CA . ASP A 1 165 ? -0.834 -1.193 -20.273 1.00 96.88 165 ASP A CA 1
ATOM 1271 C C . ASP A 1 165 ? -1.600 -2.438 -19.805 1.00 96.88 165 ASP A C 1
ATOM 1273 O O . ASP A 1 165 ? -2.368 -2.362 -18.844 1.00 96.88 165 ASP A O 1
ATOM 1277 N N . GLY A 1 166 ? -1.337 -3.600 -20.414 1.00 96.56 166 GLY A N 1
ATOM 1278 C CA . GLY A 1 166 ? -1.869 -4.887 -19.958 1.00 96.56 166 GLY A CA 1
ATOM 1279 C C . GLY A 1 166 ? -1.424 -5.232 -18.534 1.00 96.56 166 GLY A C 1
ATOM 1280 O O . GLY A 1 166 ? -2.257 -5.530 -17.679 1.00 96.56 166 GLY A O 1
ATOM 1281 N N . ASN A 1 167 ? -0.125 -5.108 -18.247 1.00 96.00 167 ASN A N 1
ATOM 1282 C CA . ASN A 1 167 ? 0.420 -5.345 -16.905 1.00 96.00 167 ASN A CA 1
ATOM 1283 C C . ASN A 1 167 ? -0.148 -4.364 -15.867 1.00 96.00 167 ASN A C 1
ATOM 1285 O O . ASN A 1 167 ? -0.464 -4.755 -14.744 1.00 96.00 167 ASN A O 1
ATOM 1289 N N . LEU A 1 168 ? -0.310 -3.091 -16.239 1.00 97.06 168 LEU A N 1
ATOM 1290 C CA . LEU A 1 168 ? -0.946 -2.086 -15.388 1.00 97.06 168 LEU A CA 1
ATOM 1291 C C . LEU A 1 168 ? -2.413 -2.419 -15.108 1.00 97.06 168 LEU A C 1
ATOM 1293 O O . LEU A 1 168 ? -2.883 -2.156 -14.003 1.00 97.06 168 LEU A O 1
ATOM 1297 N N . GLY A 1 169 ? -3.132 -2.981 -16.082 1.00 96.75 169 GLY A N 1
ATOM 1298 C CA . GLY A 1 169 ? -4.496 -3.479 -15.903 1.00 96.75 169 GLY A CA 1
ATOM 1299 C C . GLY A 1 169 ? -4.568 -4.556 -14.822 1.00 96.75 169 GLY A C 1
ATOM 1300 O O . GLY A 1 169 ? -5.278 -4.373 -13.837 1.00 96.75 169 GLY A O 1
ATOM 1301 N N . VAL A 1 170 ? -3.747 -5.604 -14.949 1.00 96.94 170 VAL A N 1
ATOM 1302 C CA . VAL A 1 170 ? -3.684 -6.707 -13.972 1.00 96.94 170 VAL A CA 1
ATOM 1303 C C . VAL A 1 170 ? -3.372 -6.189 -12.566 1.00 96.94 170 VAL A C 1
ATOM 1305 O O . VAL A 1 170 ? -4.101 -6.478 -11.624 1.00 96.94 170 VAL A O 1
ATOM 1308 N N . LEU A 1 171 ? -2.352 -5.336 -12.419 1.00 97.06 171 LEU A N 1
ATOM 1309 C CA . LEU A 1 171 ? -1.983 -4.779 -11.111 1.00 97.06 171 LEU A CA 1
ATOM 1310 C C . LEU A 1 171 ? -3.087 -3.906 -10.492 1.00 97.06 171 LEU A C 1
ATOM 1312 O O . LEU A 1 171 ? -3.230 -3.856 -9.268 1.00 97.06 171 LEU A O 1
ATOM 1316 N N . ARG A 1 172 ? -3.862 -3.188 -11.314 1.00 97.38 172 ARG A N 1
ATOM 1317 C CA . ARG A 1 172 ? -5.012 -2.402 -10.838 1.00 97.38 172 ARG A CA 1
ATOM 1318 C C . ARG A 1 172 ? -6.142 -3.303 -10.355 1.00 97.38 172 ARG A C 1
ATOM 1320 O O . ARG A 1 172 ? -6.762 -2.973 -9.342 1.00 97.38 172 ARG A O 1
ATOM 1327 N N . ASP A 1 173 ? -6.393 -4.404 -11.053 1.00 97.88 173 ASP A N 1
ATOM 1328 C CA . ASP A 1 173 ? -7.411 -5.380 -10.673 1.00 97.88 173 ASP A CA 1
ATOM 1329 C C . ASP A 1 173 ? -7.026 -6.100 -9.374 1.00 97.88 173 ASP A C 1
ATOM 1331 O O . ASP A 1 173 ? -7.835 -6.130 -8.445 1.00 97.88 173 ASP A O 1
ATOM 1335 N N . ASP A 1 174 ? -5.768 -6.530 -9.238 1.00 97.62 174 ASP A N 1
ATOM 1336 C CA . ASP A 1 174 ? -5.236 -7.126 -8.004 1.00 97.62 174 ASP A CA 1
ATOM 1337 C C . ASP A 1 174 ? -5.375 -6.167 -6.811 1.00 97.62 174 ASP A C 1
ATOM 1339 O O . ASP A 1 174 ? -5.837 -6.538 -5.729 1.00 97.62 174 ASP A O 1
ATOM 1343 N N . LEU A 1 175 ? -5.022 -4.891 -7.002 1.00 97.75 175 LEU A N 1
ATOM 1344 C CA . LEU A 1 175 ? -5.161 -3.864 -5.969 1.00 97.75 175 LEU A CA 1
ATOM 1345 C C . LEU A 1 175 ? -6.628 -3.652 -5.582 1.00 97.75 175 LEU A C 1
ATOM 1347 O O . LEU A 1 175 ? -6.941 -3.464 -4.402 1.00 97.75 175 LEU A O 1
ATOM 1351 N N . LYS A 1 176 ? -7.539 -3.669 -6.558 1.00 97.88 176 LYS A N 1
ATOM 1352 C CA . LYS A 1 176 ? -8.976 -3.542 -6.307 1.00 97.88 176 LYS A CA 1
ATOM 1353 C C . LYS A 1 176 ? -9.501 -4.739 -5.518 1.00 97.88 176 LYS A C 1
ATOM 1355 O O . LYS A 1 176 ? -10.237 -4.535 -4.553 1.00 97.88 176 LYS A O 1
ATOM 1360 N N . GLU A 1 177 ? -9.105 -5.955 -5.879 1.00 97.75 177 GLU A N 1
ATOM 1361 C CA . GLU A 1 177 ? -9.478 -7.168 -5.151 1.00 97.75 177 GLU A CA 1
ATOM 1362 C C . GLU A 1 177 ? -8.965 -7.126 -3.707 1.00 97.75 177 GLU A C 1
ATOM 1364 O O . GLU A 1 177 ? -9.742 -7.317 -2.768 1.00 97.75 177 GLU A O 1
ATOM 1369 N N . GLN A 1 178 ? -7.693 -6.775 -3.503 1.00 97.69 178 GLN A N 1
ATOM 1370 C CA . GLN A 1 178 ? -7.114 -6.639 -2.165 1.00 97.69 178 GLN A CA 1
ATOM 1371 C C . GLN A 1 178 ? -7.852 -5.601 -1.316 1.00 97.69 178 GLN A C 1
ATOM 1373 O O . GLN A 1 178 ? -8.154 -5.865 -0.151 1.00 97.69 178 GLN A O 1
ATOM 1378 N N . ARG A 1 179 ? -8.205 -4.443 -1.891 1.00 97.88 179 ARG A N 1
ATOM 1379 C CA . ARG A 1 179 ? -9.021 -3.436 -1.194 1.00 97.88 179 ARG A CA 1
ATOM 1380 C C . ARG A 1 179 ? -10.379 -3.993 -0.790 1.00 97.88 179 ARG A C 1
ATOM 1382 O O . ARG A 1 179 ? -10.758 -3.852 0.365 1.00 97.88 179 ARG A O 1
ATOM 1389 N N . MET A 1 180 ? -11.067 -4.702 -1.685 1.00 97.62 180 MET A N 1
ATOM 1390 C CA . MET A 1 180 ? -12.351 -5.332 -1.361 1.00 97.62 180 MET A CA 1
ATOM 1391 C C . MET A 1 180 ? -12.231 -6.365 -0.234 1.00 97.62 180 MET A C 1
ATOM 1393 O O . MET A 1 180 ? -13.137 -6.482 0.594 1.00 97.62 180 MET A O 1
ATOM 1397 N N . VAL A 1 181 ? -11.129 -7.118 -0.180 1.00 97.88 181 VAL A N 1
ATOM 1398 C CA . VAL A 1 181 ? -10.856 -8.061 0.914 1.00 97.88 181 VAL A CA 1
ATOM 1399 C C . VAL A 1 181 ? -10.641 -7.315 2.231 1.00 97.88 181 VAL A C 1
ATOM 1401 O O . VAL A 1 181 ? -11.252 -7.679 3.237 1.00 97.88 181 VAL A O 1
ATOM 1404 N N . VAL A 1 182 ? -9.825 -6.258 2.230 1.00 97.38 182 VAL A N 1
ATOM 1405 C CA . VAL A 1 182 ? -9.587 -5.416 3.413 1.00 97.38 182 VAL A CA 1
ATOM 1406 C C . VAL A 1 182 ? -10.889 -4.788 3.905 1.00 97.38 182 VAL A C 1
ATOM 1408 O O . VAL A 1 182 ? -11.205 -4.893 5.090 1.00 97.38 182 VAL A O 1
ATOM 1411 N N . ASP A 1 183 ? -11.686 -4.221 3.004 1.00 97.50 183 ASP A N 1
ATOM 1412 C CA . ASP A 1 183 ? -12.968 -3.599 3.333 1.00 97.50 183 ASP A CA 1
ATOM 1413 C C . ASP A 1 183 ? -13.948 -4.620 3.916 1.00 97.50 183 ASP A C 1
ATOM 1415 O O . ASP A 1 183 ? -14.602 -4.346 4.920 1.00 97.50 183 ASP A O 1
ATOM 1419 N N . ARG A 1 184 ? -13.998 -5.839 3.364 1.00 97.62 184 ARG A N 1
ATOM 1420 C CA . ARG A 1 184 ? -14.819 -6.932 3.907 1.00 97.62 184 ARG A CA 1
ATOM 1421 C C . ARG A 1 184 ? -14.380 -7.331 5.314 1.00 97.62 184 ARG A C 1
ATOM 1423 O O . ARG A 1 184 ? -15.227 -7.579 6.172 1.00 97.62 184 ARG A O 1
ATOM 1430 N N . ILE A 1 185 ? -13.073 -7.419 5.558 1.00 97.00 185 ILE A N 1
ATOM 1431 C CA . ILE A 1 185 ? -12.530 -7.739 6.884 1.00 97.00 185 ILE A CA 1
ATOM 1432 C C . ILE A 1 185 ? -12.882 -6.628 7.875 1.00 97.00 185 ILE A C 1
ATOM 1434 O O . ILE A 1 185 ? -13.348 -6.922 8.974 1.00 97.00 185 ILE A O 1
ATOM 1438 N N . ASN A 1 186 ? -12.696 -5.368 7.490 1.00 95.88 186 ASN A N 1
ATOM 1439 C CA . ASN A 1 186 ? -13.001 -4.216 8.332 1.00 95.88 186 ASN A CA 1
ATOM 1440 C C . ASN A 1 186 ? -14.500 -4.114 8.635 1.00 95.88 186 ASN A C 1
ATOM 1442 O O . ASN A 1 186 ? -14.864 -3.917 9.791 1.00 95.88 186 ASN A O 1
ATOM 1446 N N . ALA A 1 187 ? -15.364 -4.348 7.643 1.00 96.25 187 ALA A N 1
ATOM 1447 C CA . ALA A 1 187 ? -16.809 -4.425 7.838 1.00 96.25 187 ALA A CA 1
ATOM 1448 C C . ALA A 1 187 ? -17.177 -5.537 8.830 1.00 96.25 187 ALA A C 1
ATOM 1450 O O . ALA A 1 187 ? -17.837 -5.278 9.829 1.00 96.25 187 ALA A O 1
ATOM 1451 N N . ARG A 1 188 ? -16.644 -6.753 8.643 1.00 96.25 188 ARG A N 1
ATOM 1452 C CA . ARG A 1 188 ? -16.882 -7.869 9.571 1.00 96.25 188 ARG A CA 1
ATOM 1453 C C . ARG A 1 188 ? -16.404 -7.564 10.994 1.00 96.25 188 ARG A C 1
ATOM 1455 O O . ARG A 1 188 ? -17.069 -7.956 11.950 1.00 96.25 188 ARG A O 1
ATOM 1462 N N . ARG A 1 189 ? -15.245 -6.911 11.150 1.00 94.25 189 ARG A N 1
ATOM 1463 C CA . ARG A 1 189 ? -14.730 -6.487 12.464 1.00 94.25 189 ARG A CA 1
ATOM 1464 C C . ARG A 1 189 ? -15.669 -5.478 13.110 1.00 94.25 189 ARG A C 1
ATOM 1466 O O . ARG A 1 189 ? -16.010 -5.649 14.274 1.00 94.25 189 ARG A O 1
ATOM 1473 N N . LYS A 1 190 ? -16.109 -4.476 12.349 1.00 95.31 190 LYS A N 1
ATOM 1474 C CA . LYS A 1 190 ? -17.054 -3.466 12.817 1.00 95.31 190 LYS A CA 1
ATOM 1475 C C . LYS A 1 190 ? -18.371 -4.103 13.271 1.00 95.31 190 LYS A C 1
ATOM 1477 O O . LYS A 1 190 ? -18.772 -3.875 14.405 1.00 95.31 190 LYS A O 1
ATOM 1482 N N . ASP A 1 191 ? -18.967 -4.976 12.461 1.00 95.56 191 ASP A N 1
ATOM 1483 C CA . ASP A 1 191 ? -20.223 -5.660 12.801 1.00 95.56 191 ASP A CA 1
ATOM 1484 C C . ASP A 1 191 ? -20.088 -6.513 14.075 1.00 95.56 191 ASP A C 1
ATOM 1486 O O . ASP A 1 191 ? -20.967 -6.515 14.938 1.00 95.56 191 ASP A O 1
ATOM 1490 N N . ALA A 1 192 ? -18.969 -7.233 14.222 1.00 93.25 192 ALA A N 1
ATOM 1491 C CA . ALA A 1 192 ? -18.699 -8.046 15.407 1.00 93.25 192 ALA A CA 1
ATOM 1492 C C . ALA A 1 192 ? -18.573 -7.191 16.678 1.00 93.25 192 ALA A C 1
ATOM 1494 O O . ALA A 1 192 ? -19.089 -7.571 17.732 1.00 93.25 192 ALA A O 1
ATOM 1495 N N . GLN A 1 193 ? -17.917 -6.035 16.565 1.00 93.38 193 GLN A N 1
ATOM 1496 C CA . GLN A 1 193 ? -17.784 -5.073 17.652 1.00 93.38 193 GLN A CA 1
ATOM 1497 C C . GLN A 1 193 ? -19.149 -4.461 17.998 1.00 93.38 193 GLN A C 1
ATOM 1499 O O . GLN A 1 193 ? -19.590 -4.562 19.144 1.00 93.38 193 GLN A O 1
ATOM 1504 N N . GLU A 1 194 ? -19.879 -3.920 17.022 1.00 93.38 194 GLU A N 1
ATOM 1505 C CA . GLU A 1 194 ? -21.205 -3.322 17.234 1.00 93.38 194 GLU A CA 1
ATOM 1506 C C . GLU A 1 194 ? -22.202 -4.313 17.861 1.00 93.38 194 GLU A C 1
ATOM 1508 O O . GLU A 1 194 ? -22.971 -3.945 18.752 1.00 93.38 194 GLU A O 1
ATOM 1513 N N . ALA A 1 195 ? -22.136 -5.598 17.497 1.00 93.81 195 ALA A N 1
ATOM 1514 C CA . ALA A 1 195 ? -22.946 -6.649 18.115 1.00 93.81 195 ALA A CA 1
ATOM 1515 C C . ALA A 1 195 ? -22.597 -6.919 19.596 1.00 93.81 195 ALA A C 1
ATOM 1517 O O . ALA A 1 195 ? -23.441 -7.413 20.356 1.00 93.81 195 ALA A O 1
ATOM 1518 N N . ALA A 1 196 ? -21.369 -6.618 20.029 1.00 91.62 196 ALA A N 1
ATOM 1519 C CA . ALA A 1 196 ? -20.928 -6.763 21.415 1.00 91.62 196 ALA A CA 1
ATOM 1520 C C . ALA A 1 196 ? -21.330 -5.567 22.300 1.00 91.62 196 ALA A C 1
ATOM 1522 O O . ALA A 1 196 ? -21.609 -5.764 23.486 1.00 91.62 196 ALA A O 1
ATOM 1523 N N . VAL A 1 197 ? -21.461 -4.360 21.734 1.00 92.56 197 VAL A N 1
ATOM 1524 C CA . VAL A 1 197 ? -21.852 -3.127 22.453 1.00 92.56 197 VAL A CA 1
ATOM 1525 C C . VAL A 1 197 ? -23.081 -3.296 23.356 1.00 92.56 197 VAL A C 1
ATOM 1527 O O . VAL A 1 197 ? -22.978 -2.994 24.548 1.00 92.56 197 VAL A O 1
ATOM 1530 N N . PRO A 1 198 ? -24.244 -3.798 22.886 1.00 94.62 198 PRO A N 1
ATOM 1531 C CA . PRO A 1 198 ? -25.420 -3.910 23.747 1.00 94.62 198 PRO A CA 1
ATOM 1532 C C . PRO A 1 198 ? -25.198 -4.894 24.902 1.00 94.62 198 PRO A C 1
ATOM 1534 O O . PRO A 1 198 ? -25.774 -4.728 25.978 1.00 94.62 198 PRO A O 1
ATOM 1537 N N . LYS A 1 199 ? -24.350 -5.916 24.718 1.00 94.88 199 LYS A N 1
ATOM 1538 C CA . LYS A 1 199 ? -23.999 -6.856 25.791 1.00 94.88 199 LYS A CA 1
ATOM 1539 C C . LYS A 1 199 ? -23.161 -6.160 26.860 1.00 94.88 199 LYS A C 1
ATOM 1541 O O . LYS A 1 199 ? -23.483 -6.304 28.038 1.00 94.88 199 LYS A O 1
ATOM 1546 N N . LEU A 1 200 ? -22.162 -5.376 26.451 1.00 93.19 200 LEU A N 1
ATOM 1547 C CA . LEU A 1 200 ? -21.331 -4.580 27.357 1.00 93.19 200 LEU A CA 1
ATOM 1548 C C . LEU A 1 200 ? -22.180 -3.571 28.134 1.00 93.19 200 LEU A C 1
ATOM 1550 O O . LEU A 1 200 ? -22.171 -3.592 29.358 1.00 93.19 200 LEU A O 1
ATOM 1554 N N . GLN A 1 201 ? -23.021 -2.788 27.453 1.00 94.69 201 GLN A N 1
ATOM 1555 C CA . GLN A 1 201 ? -23.910 -1.819 28.105 1.00 94.69 201 GLN A CA 1
ATOM 1556 C C . GLN A 1 201 ? -24.864 -2.476 29.112 1.00 94.69 201 GLN A C 1
ATOM 1558 O O . GLN A 1 201 ? -25.085 -1.952 30.204 1.00 94.69 201 GLN A O 1
ATOM 1563 N N . ASN A 1 202 ? -25.428 -3.638 28.773 1.00 97.19 202 ASN A N 1
ATOM 1564 C CA . ASN A 1 202 ? -26.276 -4.387 29.698 1.00 97.19 202 ASN A CA 1
ATOM 1565 C C . ASN A 1 202 ? -25.495 -4.907 30.909 1.00 97.19 202 ASN A C 1
ATOM 1567 O O . ASN A 1 202 ? -26.036 -4.924 32.015 1.00 97.19 202 ASN A O 1
ATOM 1571 N N . LEU A 1 203 ? -24.247 -5.337 30.717 1.00 96.88 203 LEU A N 1
ATOM 1572 C CA . LEU A 1 203 ? -23.388 -5.788 31.806 1.00 96.88 203 LEU A CA 1
ATOM 1573 C C . LEU A 1 203 ? -23.001 -4.624 32.725 1.00 96.88 203 LEU A C 1
ATOM 1575 O O . LEU A 1 203 ? -23.131 -4.767 33.938 1.00 96.88 203 LEU A O 1
ATOM 1579 N N . THR A 1 204 ? -22.649 -3.463 32.167 1.00 95.75 204 THR A N 1
ATOM 1580 C CA . THR A 1 204 ? -22.368 -2.232 32.923 1.00 95.75 204 THR A CA 1
ATOM 1581 C C . THR A 1 204 ? -23.577 -1.803 33.749 1.00 95.75 204 THR A C 1
ATOM 1583 O O . THR A 1 204 ? -23.474 -1.657 34.960 1.00 95.75 204 THR A O 1
ATOM 1586 N N . ARG A 1 205 ? -24.775 -1.740 33.150 1.00 97.25 205 ARG A N 1
ATOM 1587 C CA . ARG A 1 205 ? -26.007 -1.401 33.891 1.00 97.25 205 ARG A CA 1
ATOM 1588 C C . ARG A 1 205 ? -26.291 -2.371 35.036 1.00 97.25 205 ARG A C 1
ATOM 1590 O O . ARG A 1 205 ? -26.731 -1.958 36.106 1.00 97.25 205 ARG A O 1
ATOM 1597 N N . LYS A 1 206 ? -26.069 -3.673 34.820 1.00 97.69 206 LYS A N 1
ATOM 1598 C CA . LYS A 1 206 ? -26.220 -4.688 35.875 1.00 97.69 206 LYS A CA 1
ATOM 1599 C C . LYS A 1 206 ? -25.186 -4.499 36.980 1.00 97.69 206 LYS A C 1
ATOM 1601 O O . LYS A 1 206 ? -25.535 -4.640 38.149 1.00 97.69 206 LYS A O 1
ATOM 1606 N N . TYR A 1 207 ? -23.946 -4.194 36.615 1.00 97.81 207 TYR A N 1
ATOM 1607 C CA . TYR A 1 207 ? -22.867 -3.915 37.552 1.00 97.81 207 TYR A CA 1
ATOM 1608 C C . TYR A 1 207 ? -23.196 -2.701 38.431 1.00 97.81 207 TYR A C 1
ATOM 1610 O O . TYR A 1 207 ? -23.208 -2.834 39.655 1.00 97.81 207 TYR A O 1
ATOM 1618 N N . ASP A 1 208 ? -23.599 -1.582 37.831 1.00 97.69 208 ASP A N 1
ATOM 1619 C CA . ASP A 1 208 ? -23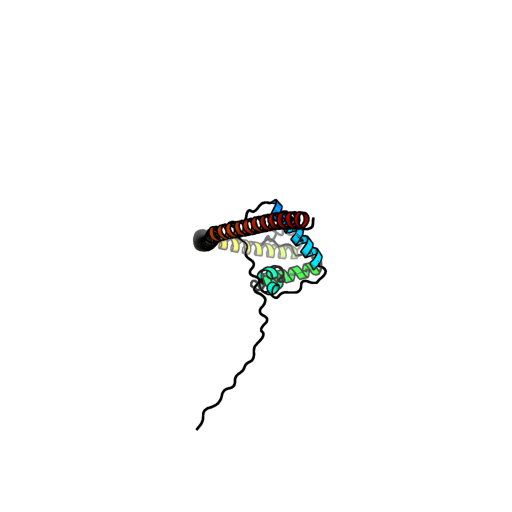.983 -0.366 38.555 1.00 97.69 208 ASP A CA 1
ATOM 1620 C C . ASP A 1 208 ? -25.185 -0.618 39.474 1.00 97.69 208 ASP A C 1
ATOM 1622 O O . ASP A 1 208 ? -25.157 -0.288 40.659 1.00 97.69 208 ASP A O 1
ATOM 1626 N N . ALA A 1 209 ? -26.215 -1.317 38.983 1.00 97.44 209 ALA A N 1
ATOM 1627 C CA . ALA A 1 209 ? -27.380 -1.671 39.792 1.00 97.44 209 ALA A CA 1
ATOM 1628 C C . ALA A 1 209 ? -27.023 -2.565 40.996 1.00 97.44 209 ALA A C 1
ATOM 1630 O O . ALA A 1 209 ? -27.609 -2.428 42.076 1.00 97.44 209 ALA A O 1
ATOM 1631 N N . LEU A 1 210 ? -26.071 -3.492 40.837 1.00 97.75 210 LEU A N 1
ATOM 1632 C CA . LEU A 1 210 ? -25.577 -4.331 41.932 1.00 97.75 210 LEU A CA 1
ATOM 1633 C C . LEU A 1 210 ? -24.768 -3.519 42.945 1.00 97.75 210 LEU A C 1
ATOM 1635 O O . LEU A 1 210 ? -24.928 -3.726 44.153 1.00 97.75 210 LEU A O 1
ATOM 1639 N N . ILE A 1 211 ? -23.944 -2.583 42.477 1.00 97.69 211 ILE A N 1
ATOM 1640 C CA . ILE A 1 211 ? -23.212 -1.648 43.332 1.00 97.69 211 ILE A CA 1
ATOM 1641 C C . ILE A 1 211 ? -24.186 -0.787 44.130 1.00 97.69 211 ILE A C 1
ATOM 1643 O O . ILE A 1 211 ? -24.065 -0.714 45.355 1.00 97.69 211 ILE A O 1
ATOM 1647 N N . ASP A 1 212 ? -25.183 -0.196 43.484 1.00 97.69 212 ASP A N 1
ATOM 1648 C CA . ASP A 1 212 ? -26.205 0.615 44.141 1.00 97.69 212 ASP A CA 1
ATOM 1649 C C . ASP A 1 212 ? -26.980 -0.199 45.173 1.00 97.69 212 ASP A C 1
ATOM 1651 O O . ASP A 1 212 ? -27.194 0.243 46.305 1.00 97.69 212 ASP A O 1
ATOM 1655 N N . LYS A 1 213 ? -27.357 -1.435 44.825 1.00 97.94 213 LYS A N 1
ATOM 1656 C CA . LYS A 1 213 ? -28.015 -2.354 45.756 1.00 97.94 213 LYS A CA 1
ATOM 1657 C C . LYS A 1 213 ? -27.132 -2.635 46.972 1.00 97.94 213 LYS A C 1
ATOM 1659 O O . LYS A 1 213 ? -27.628 -2.581 48.099 1.00 97.94 213 LYS A O 1
ATOM 1664 N N . ARG A 1 214 ? -25.835 -2.889 46.775 1.00 97.12 214 ARG A N 1
ATOM 1665 C CA . ARG A 1 214 ? -24.873 -3.094 47.869 1.00 97.12 214 ARG A CA 1
ATOM 1666 C C . ARG A 1 214 ? -24.783 -1.859 48.768 1.00 97.12 214 ARG A C 1
ATOM 1668 O O . ARG A 1 214 ? -24.837 -2.004 49.988 1.00 97.12 214 ARG A O 1
ATOM 1675 N N . HIS A 1 215 ? -24.708 -0.660 48.192 1.00 97.56 215 HIS A N 1
ATOM 1676 C CA . HIS A 1 215 ? -24.659 0.595 48.949 1.00 97.56 215 HIS A CA 1
ATOM 1677 C C . HIS A 1 215 ? -25.945 0.856 49.744 1.00 97.56 215 HIS A C 1
ATOM 1679 O O . HIS A 1 215 ? -25.880 1.267 50.907 1.00 97.56 215 HIS A O 1
ATOM 1685 N N . ARG A 1 216 ? -27.114 0.565 49.160 1.00 97.44 216 ARG A N 1
ATOM 1686 C CA . ARG A 1 216 ? -28.416 0.677 49.839 1.00 97.44 216 ARG A CA 1
ATOM 1687 C C . ARG A 1 216 ? -28.520 -0.285 51.019 1.00 97.44 216 ARG A C 1
ATOM 1689 O O . ARG A 1 216 ? -28.911 0.139 52.102 1.00 97.44 216 ARG A O 1
ATOM 1696 N N . ILE A 1 217 ? -28.115 -1.546 50.839 1.00 97.19 217 ILE A N 1
ATOM 1697 C CA . ILE A 1 217 ? -28.100 -2.541 51.923 1.00 97.19 217 ILE A CA 1
ATOM 1698 C C . ILE A 1 217 ? -27.141 -2.100 53.032 1.00 97.19 217 ILE A C 1
ATOM 1700 O O . ILE A 1 217 ? -27.551 -2.059 54.185 1.00 97.19 217 ILE A O 1
ATOM 1704 N N . ALA A 1 218 ? -25.912 -1.698 52.696 1.00 97.19 218 ALA A N 1
ATOM 1705 C CA . ALA A 1 218 ? -24.932 -1.240 53.685 1.00 97.19 218 ALA A CA 1
ATOM 1706 C C . ALA A 1 218 ? -25.410 -0.002 54.468 1.00 97.19 218 ALA A C 1
ATOM 1708 O O . ALA A 1 218 ? -25.139 0.138 55.660 1.00 97.19 218 ALA A O 1
ATOM 1709 N N . SER A 1 219 ? -26.140 0.904 53.816 1.00 97.06 219 SER A N 1
ATOM 1710 C CA . SER A 1 219 ? -26.744 2.062 54.483 1.00 97.06 219 SER A CA 1
ATOM 1711 C C . SER A 1 219 ? -27.890 1.654 55.414 1.00 97.06 219 SER A C 1
ATOM 1713 O O . SER A 1 219 ? -27.972 2.150 56.539 1.00 97.06 219 SER A O 1
ATOM 1715 N N . ALA A 1 220 ? -28.744 0.722 54.980 1.00 96.94 220 ALA A N 1
ATOM 1716 C CA . ALA A 1 220 ? -29.847 0.202 55.783 1.00 96.94 220 ALA A CA 1
ATOM 1717 C C . ALA A 1 220 ? -29.353 -0.587 57.007 1.00 96.94 220 ALA A C 1
ATOM 1719 O O . ALA A 1 220 ? -29.863 -0.377 58.107 1.00 96.94 220 ALA A O 1
ATOM 1720 N N . THR A 1 221 ? -28.325 -1.430 56.860 1.00 96.50 221 THR A N 1
ATOM 1721 C CA . THR A 1 221 ? -27.735 -2.164 57.991 1.00 96.50 221 THR A CA 1
ATOM 1722 C C . THR A 1 221 ? -27.118 -1.208 59.003 1.00 96.50 221 THR A C 1
ATOM 1724 O O . THR A 1 221 ? -27.420 -1.317 60.184 1.00 96.50 221 THR A O 1
ATOM 1727 N N . ARG A 1 222 ? -26.369 -0.189 58.559 1.00 96.69 222 ARG A N 1
ATOM 1728 C CA . ARG A 1 222 ? -25.838 0.859 59.452 1.00 96.69 222 ARG A CA 1
ATOM 1729 C C . ARG A 1 222 ? -26.938 1.642 60.173 1.00 96.69 222 ARG A C 1
ATOM 1731 O O . ARG A 1 222 ? -26.748 2.077 61.308 1.00 96.69 222 ARG A O 1
ATOM 1738 N N . ALA A 1 223 ? -28.076 1.894 59.525 1.00 95.88 223 ALA A N 1
ATOM 1739 C CA . ALA A 1 223 ? -29.218 2.541 60.172 1.00 95.88 223 ALA A CA 1
ATOM 1740 C C . ALA A 1 223 ? -29.836 1.637 61.253 1.00 95.88 223 ALA A C 1
ATOM 1742 O O . ALA A 1 223 ? -30.038 2.094 62.377 1.00 95.88 223 ALA A O 1
ATOM 1743 N N . LEU A 1 224 ? -30.049 0.355 60.944 1.00 95.81 224 LEU A N 1
ATOM 1744 C CA . LEU A 1 224 ? -30.557 -0.638 61.894 1.00 95.81 224 LEU A CA 1
ATOM 1745 C C . LEU A 1 224 ? -29.595 -0.868 63.067 1.00 95.81 224 LEU A C 1
ATOM 1747 O O . LEU A 1 224 ? -30.034 -0.921 64.209 1.00 95.81 224 LEU A O 1
ATOM 1751 N N . GLU A 1 225 ? -28.288 -0.943 62.823 1.00 95.00 225 GLU A N 1
ATOM 1752 C CA . GLU A 1 225 ? -27.265 -1.072 63.869 1.00 95.00 225 GLU A CA 1
ATOM 1753 C C . GLU A 1 225 ? -27.275 0.120 64.831 1.00 95.00 225 GLU A C 1
ATOM 1755 O O . GLU A 1 225 ? -27.184 -0.065 66.047 1.00 95.00 225 GLU A O 1
ATOM 1760 N N . ARG A 1 226 ? -27.428 1.347 64.309 1.00 94.00 226 ARG A N 1
ATOM 1761 C CA . ARG A 1 226 ? -27.574 2.552 65.140 1.00 94.00 226 ARG A CA 1
ATOM 1762 C C . ARG A 1 226 ? -28.831 2.493 66.000 1.00 94.00 226 ARG A C 1
ATOM 1764 O O . ARG A 1 226 ? -28.755 2.804 67.186 1.00 94.00 226 ARG A O 1
ATOM 1771 N N . GLU A 1 227 ? -29.950 2.058 65.430 1.00 93.06 227 GLU A N 1
ATOM 1772 C CA . GLU A 1 227 ? -31.204 1.932 66.172 1.00 93.06 227 GLU A CA 1
ATOM 1773 C C . GLU A 1 227 ? -31.125 0.840 67.247 1.00 93.06 227 GLU A C 1
ATOM 1775 O O . GLU A 1 227 ? -31.485 1.076 68.397 1.00 93.06 227 GLU A O 1
ATOM 1780 N N . VAL A 1 228 ? -30.552 -0.325 66.932 1.00 92.81 228 VAL A N 1
ATOM 1781 C CA . VAL A 1 228 ? -30.304 -1.390 67.918 1.00 92.81 228 VAL A CA 1
ATOM 1782 C C . VAL A 1 228 ? -29.394 -0.894 69.040 1.00 92.81 228 VAL A C 1
ATOM 1784 O O . VAL A 1 228 ? -29.655 -1.179 70.209 1.00 92.81 228 VAL A O 1
ATOM 1787 N N . LYS A 1 229 ? -28.343 -0.130 68.718 1.00 92.31 229 LYS A N 1
ATOM 1788 C CA . LYS A 1 229 ? -27.458 0.466 69.726 1.00 92.31 229 LYS A CA 1
ATOM 1789 C C . LYS A 1 229 ? -28.221 1.437 70.634 1.00 92.31 229 LYS A C 1
ATOM 1791 O O . LYS A 1 229 ? -28.080 1.333 71.848 1.00 92.31 229 LYS A O 1
ATOM 1796 N N . ARG A 1 230 ? -29.064 2.308 70.064 1.00 90.94 230 ARG A N 1
ATOM 1797 C CA . ARG A 1 230 ? -29.924 3.248 70.806 1.00 90.94 230 ARG A CA 1
ATOM 1798 C C . ARG A 1 230 ? -30.892 2.520 71.744 1.00 90.94 230 ARG A C 1
ATOM 1800 O O . ARG A 1 230 ? -31.005 2.881 72.911 1.00 90.94 230 ARG A O 1
ATOM 1807 N N . LEU A 1 231 ? -31.551 1.470 71.257 1.00 89.94 231 LEU A N 1
ATOM 1808 C CA . LEU A 1 231 ? -32.490 0.676 72.055 1.00 89.94 231 LEU A CA 1
ATOM 1809 C C . LEU A 1 231 ? -31.795 -0.102 73.180 1.00 89.94 231 LEU A C 1
ATOM 1811 O O . LEU A 1 231 ? -32.356 -0.253 74.262 1.00 89.94 231 LEU A O 1
ATOM 1815 N N . ARG A 1 232 ? -30.569 -0.589 72.949 1.00 88.00 232 ARG A N 1
ATOM 1816 C CA . ARG A 1 232 ? -29.768 -1.258 73.986 1.00 88.00 232 ARG A CA 1
ATOM 1817 C C . ARG A 1 232 ? -29.348 -0.301 75.097 1.00 88.00 232 ARG A C 1
ATOM 1819 O O . ARG A 1 232 ? -29.386 -0.702 76.252 1.00 88.00 232 ARG A O 1
ATOM 1826 N N . THR A 1 233 ? -28.997 0.944 74.770 1.00 84.38 233 THR A N 1
ATOM 1827 C CA . THR A 1 233 ? -28.664 1.946 75.794 1.00 84.38 233 THR A CA 1
ATOM 1828 C C . THR A 1 233 ? -29.880 2.333 76.635 1.00 84.38 233 THR A C 1
ATOM 1830 O O . THR A 1 233 ? -29.755 2.412 77.843 1.00 84.38 233 THR A O 1
ATOM 1833 N N . THR A 1 234 ? -31.072 2.473 76.043 1.00 77.56 234 THR A N 1
ATOM 1834 C CA . THR A 1 234 ? -32.295 2.850 76.788 1.00 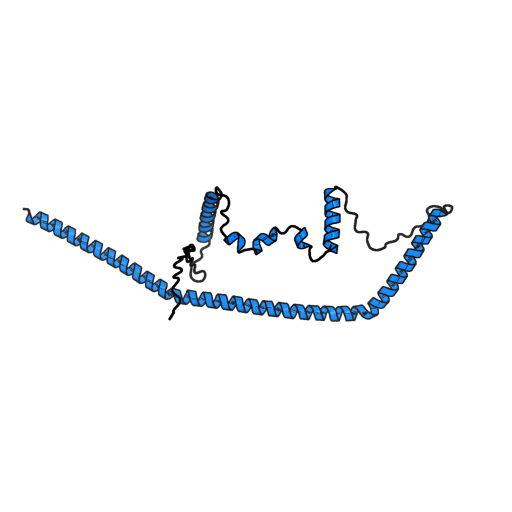77.56 234 THR A CA 1
ATOM 1835 C C . THR A 1 234 ? -32.899 1.735 77.643 1.00 77.56 234 THR A C 1
ATOM 1837 O O . THR A 1 234 ? -33.798 2.002 78.423 1.00 77.56 234 THR A O 1
ATOM 1840 N N . LYS A 1 235 ? -32.497 0.475 77.436 1.00 67.25 235 LYS A N 1
ATOM 1841 C CA . LYS A 1 235 ? -33.027 -0.698 78.160 1.00 67.25 235 LYS A CA 1
ATOM 1842 C C . LYS A 1 235 ? -32.089 -1.178 79.278 1.00 67.25 235 LYS A C 1
ATOM 1844 O O . LYS A 1 235 ? -32.407 -2.145 79.961 1.00 67.25 235 LYS A O 1
ATOM 1849 N N . SER A 1 236 ? -30.905 -0.574 79.372 1.00 56.16 236 SER A N 1
ATOM 1850 C CA . SER A 1 236 ? -29.899 -0.838 80.406 1.00 56.16 236 SER A CA 1
ATOM 1851 C C . SER A 1 236 ? -30.017 0.116 81.604 1.00 56.16 236 SER A C 1
ATOM 1853 O O . SER A 1 236 ? -29.275 -0.075 82.567 1.00 56.16 236 SER A O 1
ATOM 1855 N N . ASP A 1 237 ? -30.918 1.098 81.526 1.00 43.31 237 ASP A N 1
ATOM 1856 C CA . ASP A 1 237 ? -31.410 1.929 82.631 1.00 43.31 237 ASP A CA 1
ATOM 1857 C C . ASP A 1 237 ? -32.768 1.381 83.104 1.00 43.31 237 ASP A C 1
ATOM 1859 O O . ASP A 1 237 ? -33.042 1.436 84.324 1.00 43.31 237 ASP A O 1
#